Protein AF-A0A821DL94-F1 (afdb_monomer)

Radius of gyration: 52.65 Å; Cα contacts (8 Å, |Δi|>4): 95; chains: 1; bounding box: 117×44×154 Å

Foldseek 3Di:
DDDDPDPPPDPDCFDADPQPRDTHNDPVPDPPPRQQQQPVPRDRDHVCDCVDPVNVVVVVVVVVVVVVVVPPDDDDDDDDDDDDDDDDDDPPPDDDDDDDDDDDPPPPCPPVVVVVVVVVVVVVVVVVVVVVVVVVVVVVVVVVVVVVVVVVVVVVVVVVVVVVVVVVVVVVVVVVVVVVVVVVCCCQVPVLVVLLVVLVVQQVVQADPVRDGNDPVSPVVSVVSNVVSVCVNVVNDD

Solvent-accessible surface area (backbone atoms only — not comparable to full-atom values): 14741 Å² total; per-residue (Å²): 138,85,86,76,82,60,83,89,76,60,86,69,81,43,50,60,39,93,79,74,67,50,73,30,78,47,72,91,77,57,83,62,86,71,62,58,49,11,84,86,75,69,40,95,40,59,59,90,33,82,84,32,68,67,54,40,51,53,52,52,50,51,52,52,53,58,61,56,66,70,71,79,78,86,89,79,86,85,80,88,76,92,74,95,72,90,82,81,88,72,94,80,78,73,78,84,74,80,73,82,75,77,80,64,97,77,70,78,74,78,50,65,68,58,57,51,50,53,52,46,53,53,50,53,49,52,51,50,56,50,49,54,54,50,51,55,52,48,55,54,47,52,54,50,51,54,52,49,53,54,50,51,52,55,48,49,55,53,50,51,53,50,53,54,50,50,56,51,49,52,53,51,50,55,53,50,52,52,51,50,53,50,48,53,50,45,41,66,71,44,52,52,53,51,52,51,51,51,45,52,51,53,54,55,70,38,35,46,100,84,71,46,70,72,45,66,69,60,50,51,51,46,53,52,53,51,54,52,53,51,29,60,76,66,70,48,84,130

Secondary structure (DSSP, 8-state):
------TTS---SSEEPTTT--EES-TTT---TT----TTT--SS-TT-TT-HHHHHHHHHHHHHHHHHTTS------------------TT-PPPPPPPPPPPTT-----HHHHHHHHHHHHHHHHHHHHHHHHHHHHHHHHHHHHHHHHHHHHHHHHHHHHHHHHHHHHHHHHHHHHHHHHHHHIIIIIHHHHHHHHHHHHHHTB-TTS-BS-HHHHHHHHHHHHHHHHHHTT---

Sequence (238 aa):
MAIGHFKKQCTQTNETCKVCGVSCPDLRHHKCLLVNKCVHCNGDHVSNSLKCPIVKSFRAELTKKLLSSNRMSSSYGLTNTNINNTYSYDTTAFPVLPRPQQPSPYAFINNTMMNKIDELISSVRKVYDTLEQFSKKNDEFELFMNNKIKNDEILSTKIDHLIDNDEEFKKNITQHEIKITRHENIFIKLILPMLDEISKYLSVINTDKKGGTLDADFQAIINRMRVQLENVTQNKKF

pLDDT: mean 77.62, std 18.41, range [33.91, 97.0]

Mean predicted aligned error: 21.85 Å

Structure (mmCIF, N/CA/C/O backbone):
data_AF-A0A821DL94-F1
#
_entry.id   AF-A0A821DL94-F1
#
loop_
_atom_site.group_PDB
_atom_site.id
_atom_site.type_symbol
_atom_site.label_atom_id
_atom_site.label_alt_id
_atom_site.label_comp_id
_atom_site.label_asym_id
_atom_site.label_entity_id
_atom_site.label_seq_id
_atom_site.pdbx_PDB_ins_code
_atom_site.Cartn_x
_atom_site.Cartn_y
_atom_site.Cartn_z
_atom_site.occupancy
_atom_site.B_iso_or_equiv
_atom_site.auth_seq_id
_atom_site.auth_comp_id
_atom_site.auth_asym_id
_atom_site.auth_atom_id
_atom_site.pdbx_PDB_model_num
ATOM 1 N N . MET A 1 1 ? -31.508 25.039 9.397 1.00 33.91 1 MET A N 1
ATOM 2 C CA . MET A 1 1 ? -31.720 25.034 7.934 1.00 33.91 1 MET A CA 1
ATOM 3 C C . MET A 1 1 ? -32.115 23.625 7.526 1.00 33.91 1 MET A C 1
ATOM 5 O O . MET A 1 1 ? -31.287 22.732 7.614 1.00 33.91 1 MET A O 1
ATOM 9 N N . ALA A 1 2 ? -33.386 23.402 7.194 1.00 34.03 2 ALA A N 1
ATOM 10 C CA . ALA A 1 2 ? -33.892 22.102 6.762 1.00 34.03 2 ALA A CA 1
ATOM 11 C C . ALA A 1 2 ? -34.123 22.154 5.247 1.00 34.03 2 ALA A C 1
ATOM 13 O O . ALA A 1 2 ? -35.112 22.722 4.792 1.00 34.03 2 ALA A O 1
ATOM 14 N N . ILE A 1 3 ? -33.187 21.611 4.468 1.00 43.44 3 ILE A N 1
ATOM 15 C CA . ILE A 1 3 ? -33.330 21.481 3.013 1.00 43.44 3 ILE A CA 1
ATOM 16 C C . ILE A 1 3 ? -34.028 20.145 2.754 1.00 43.44 3 ILE A C 1
ATOM 18 O O . ILE A 1 3 ? -33.406 19.089 2.669 1.00 43.44 3 ILE A O 1
ATOM 22 N N . GLY A 1 4 ? -35.358 20.183 2.716 1.00 43.53 4 GLY A N 1
ATOM 23 C CA . GLY A 1 4 ? -36.168 19.074 2.227 1.00 43.53 4 GLY A CA 1
ATOM 24 C C . GLY A 1 4 ? -36.169 19.086 0.702 1.00 43.53 4 GLY A C 1
ATOM 25 O O . GLY A 1 4 ? -36.779 19.963 0.095 1.00 43.53 4 GLY A O 1
ATOM 26 N N . HIS A 1 5 ? -35.495 18.125 0.071 1.00 52.00 5 HIS A N 1
ATOM 27 C CA . HIS A 1 5 ? -35.556 17.954 -1.379 1.00 52.00 5 HIS A CA 1
ATOM 28 C C . HIS A 1 5 ? -36.953 17.461 -1.788 1.00 52.00 5 HIS A C 1
ATOM 30 O O . HIS A 1 5 ? -37.359 16.339 -1.478 1.00 52.00 5 HIS A O 1
ATOM 36 N N . PHE A 1 6 ? -37.708 18.313 -2.484 1.00 51.03 6 PHE A N 1
ATOM 37 C CA . PHE A 1 6 ? -39.000 17.962 -3.064 1.00 51.03 6 PHE A CA 1
ATOM 38 C C . PHE A 1 6 ? -38.791 16.983 -4.229 1.00 51.03 6 PHE A C 1
ATOM 40 O O . PHE A 1 6 ? -38.205 17.318 -5.257 1.00 51.03 6 PHE A O 1
ATOM 47 N N . LYS A 1 7 ? -39.316 15.761 -4.069 1.00 53.22 7 LYS A N 1
ATOM 48 C CA . LYS A 1 7 ? -39.123 14.590 -4.949 1.00 53.22 7 LYS A CA 1
ATOM 49 C C . LYS A 1 7 ? -39.464 14.811 -6.439 1.00 53.22 7 LYS A C 1
ATOM 51 O O . LYS A 1 7 ? -39.086 13.998 -7.267 1.00 53.22 7 LYS A O 1
ATOM 56 N N . LYS A 1 8 ? -40.155 15.901 -6.795 1.00 54.19 8 LYS A N 1
ATOM 57 C CA . LYS A 1 8 ? -40.556 16.217 -8.180 1.00 54.19 8 LYS A CA 1
ATOM 58 C C . LYS A 1 8 ? -39.485 16.934 -9.017 1.00 54.19 8 LYS A C 1
ATOM 60 O O . LYS A 1 8 ? -39.650 17.004 -10.226 1.00 54.19 8 LYS A O 1
ATOM 65 N N . GLN A 1 9 ? -38.423 17.465 -8.405 1.00 54.19 9 GLN A N 1
ATOM 66 C CA . GLN A 1 9 ? -37.368 18.225 -9.104 1.00 54.19 9 GLN A CA 1
ATOM 67 C C . GLN A 1 9 ? -35.954 17.673 -8.852 1.00 54.19 9 GLN A C 1
ATOM 69 O O . GLN A 1 9 ? -34.965 18.297 -9.225 1.00 54.19 9 GLN A O 1
ATOM 74 N N . CYS A 1 10 ? -35.838 16.510 -8.204 1.00 54.00 10 CYS A N 1
ATOM 75 C CA . CYS A 1 10 ? -34.546 15.898 -7.914 1.00 54.00 10 CYS A CA 1
ATOM 76 C C . CYS A 1 10 ? -34.081 15.052 -9.109 1.00 54.00 10 CYS A C 1
ATOM 78 O O . CYS A 1 10 ? -34.732 14.069 -9.451 1.00 54.00 10 CYS A O 1
ATOM 80 N N . THR A 1 11 ? -32.957 15.422 -9.725 1.00 57.69 11 THR A N 1
ATOM 81 C CA . THR A 1 11 ? -32.310 14.683 -10.829 1.00 57.69 11 THR A CA 1
ATOM 82 C C . THR A 1 11 ? -31.424 13.527 -10.350 1.00 57.69 11 THR A C 1
ATOM 84 O O . THR A 1 11 ? -30.781 12.869 -11.165 1.00 57.69 11 THR A O 1
ATOM 87 N N . GLN A 1 12 ? -31.365 13.259 -9.039 1.00 58.19 12 GLN A N 1
ATOM 88 C CA . GLN A 1 12 ? -30.592 12.139 -8.505 1.00 58.19 12 GLN A CA 1
ATOM 89 C C . GLN A 1 12 ? -31.309 10.817 -8.796 1.00 58.19 12 GLN A C 1
ATOM 91 O O . GLN A 1 12 ? -32.388 10.555 -8.268 1.00 58.19 12 GLN A O 1
ATOM 96 N N . THR A 1 13 ? -30.686 9.973 -9.619 1.00 59.81 13 THR A N 1
ATOM 97 C CA . THR A 1 13 ? -31.158 8.617 -9.948 1.00 59.81 13 THR A CA 1
ATOM 98 C C . THR A 1 13 ? -31.045 7.642 -8.776 1.00 59.81 13 THR A C 1
ATOM 100 O O . THR A 1 13 ? -31.703 6.609 -8.782 1.00 59.81 13 THR A O 1
ATOM 103 N N . ASN A 1 14 ? -30.225 7.971 -7.774 1.00 59.69 14 ASN A N 1
ATOM 104 C CA . ASN A 1 14 ? -29.959 7.138 -6.606 1.00 59.69 14 ASN A CA 1
ATOM 105 C C . ASN A 1 14 ? -30.512 7.820 -5.350 1.00 59.69 14 ASN A C 1
ATOM 107 O O . ASN A 1 14 ? -30.175 8.970 -5.065 1.00 59.69 14 ASN A O 1
ATOM 111 N N . GLU A 1 15 ? -31.338 7.112 -4.584 1.00 65.38 15 GLU A N 1
ATOM 112 C CA . GLU A 1 15 ? -31.860 7.587 -3.306 1.00 65.38 15 GLU A CA 1
ATOM 113 C C . GLU A 1 15 ? -30.826 7.318 -2.180 1.00 65.38 15 GLU A C 1
ATOM 115 O O . GLU A 1 15 ? -30.184 6.268 -2.121 1.00 65.38 15 GLU A O 1
ATOM 120 N N . THR A 1 16 ? -30.625 8.262 -1.260 1.00 69.88 16 THR A N 1
ATOM 121 C CA . THR A 1 16 ? -29.641 8.127 -0.169 1.00 69.88 16 THR A CA 1
ATOM 122 C C . THR A 1 16 ? -30.231 7.431 1.056 1.00 69.88 16 THR A C 1
ATOM 124 O O . THR A 1 16 ? -31.326 7.753 1.529 1.00 69.88 16 THR A O 1
ATOM 127 N N . CYS A 1 17 ? -29.504 6.461 1.617 1.00 64.81 17 CYS A N 1
ATOM 128 C CA . CYS A 1 17 ? -29.921 5.811 2.854 1.00 64.81 17 CYS A CA 1
ATOM 129 C C . CYS A 1 17 ? -29.844 6.796 4.030 1.00 64.81 17 CYS A C 1
ATOM 131 O O . CYS A 1 17 ? -28.777 7.305 4.362 1.00 64.81 17 CYS A O 1
ATOM 133 N N . LYS A 1 18 ? -30.963 7.003 4.732 1.00 63.91 18 LYS A N 1
ATOM 134 C CA . LYS A 1 18 ? -31.050 7.922 5.884 1.00 63.91 18 LYS A CA 1
ATOM 135 C C . LYS A 1 18 ? -30.203 7.515 7.097 1.00 63.91 18 LYS A C 1
ATOM 137 O O . LYS A 1 18 ? -30.052 8.319 8.008 1.00 63.91 18 LYS A O 1
ATOM 142 N N . VAL A 1 19 ? -29.720 6.272 7.138 1.00 62.31 19 VAL A N 1
ATOM 143 C CA . VAL A 1 19 ? -28.988 5.710 8.286 1.00 62.31 19 VAL A CA 1
ATOM 144 C C . VAL A 1 19 ? -27.479 5.691 8.038 1.00 62.31 19 VAL A C 1
ATOM 146 O O . VAL A 1 19 ? -26.728 6.068 8.927 1.00 62.31 19 VAL A O 1
ATOM 149 N N . CYS A 1 20 ? -27.026 5.291 6.845 1.00 65.81 20 CYS A N 1
ATOM 150 C CA . CYS A 1 20 ? -25.595 5.214 6.518 1.00 65.81 20 CYS A CA 1
ATOM 151 C C . CYS A 1 20 ? -25.097 6.313 5.571 1.00 65.81 20 CYS A C 1
ATOM 153 O O . CYS A 1 20 ? -23.903 6.380 5.307 1.00 65.81 20 CYS A O 1
ATOM 155 N N . GLY A 1 21 ? -25.986 7.143 5.015 1.00 65.31 21 GLY A N 1
ATOM 156 C CA . GLY A 1 21 ? -25.627 8.206 4.071 1.00 65.31 21 GLY A CA 1
ATOM 157 C C . GLY A 1 21 ? -25.214 7.724 2.675 1.00 65.31 21 GLY A C 1
ATOM 158 O O . GLY A 1 21 ? -24.966 8.553 1.806 1.00 65.31 21 GLY A O 1
ATOM 159 N N . VAL A 1 22 ? -25.166 6.410 2.425 1.00 73.75 22 VAL A N 1
ATOM 160 C CA . VAL A 1 22 ? -24.740 5.847 1.135 1.00 73.75 22 VAL A CA 1
ATOM 161 C C . VAL A 1 22 ? -25.842 6.014 0.083 1.00 73.75 22 VAL A C 1
ATOM 163 O O . VAL A 1 22 ? -26.994 5.631 0.309 1.00 73.75 22 VAL A O 1
ATOM 166 N N . SER A 1 23 ? -25.482 6.565 -1.079 1.00 70.12 23 SER A N 1
ATOM 167 C CA . SER A 1 23 ? -26.347 6.656 -2.263 1.00 70.12 23 SER A CA 1
ATOM 168 C C . SER A 1 23 ? -26.587 5.269 -2.851 1.00 70.12 23 SER A C 1
ATOM 170 O O . SER A 1 23 ? -25.639 4.591 -3.239 1.00 70.12 23 SER A O 1
ATOM 172 N N . CYS A 1 24 ? -27.844 4.838 -2.917 1.00 68.25 24 CYS A N 1
ATOM 173 C CA . CYS A 1 24 ? -28.229 3.523 -3.416 1.00 68.25 24 CYS A CA 1
ATOM 174 C C . CYS A 1 24 ? -29.298 3.647 -4.510 1.00 68.25 24 CYS A C 1
ATOM 176 O O . CYS A 1 24 ? -30.200 4.473 -4.394 1.00 68.25 24 CYS A O 1
ATOM 178 N N . PRO A 1 25 ? -29.237 2.818 -5.563 1.00 63.78 25 PRO A N 1
ATOM 179 C CA . PRO A 1 25 ? -30.244 2.838 -6.622 1.00 63.78 25 PRO A CA 1
ATOM 180 C C . PRO A 1 25 ? -31.626 2.391 -6.116 1.00 63.78 25 PRO A C 1
ATOM 182 O O . PRO A 1 25 ? -32.635 2.862 -6.620 1.00 63.78 25 PRO A O 1
ATOM 185 N N . ASP A 1 26 ? -31.677 1.546 -5.076 1.00 64.50 26 ASP A N 1
ATOM 186 C CA . ASP A 1 26 ? -32.921 1.061 -4.470 1.00 64.50 26 ASP A CA 1
ATOM 187 C C . ASP A 1 26 ? -32.820 0.984 -2.938 1.00 64.50 26 ASP A C 1
ATOM 189 O O . ASP A 1 26 ? -32.140 0.113 -2.385 1.00 64.50 26 ASP A O 1
ATOM 193 N N . LEU A 1 27 ? -33.557 1.840 -2.215 1.00 62.56 27 LEU A N 1
ATOM 194 C CA . LEU A 1 27 ? -33.592 1.787 -0.743 1.00 62.56 27 LEU A CA 1
ATOM 195 C C . LEU A 1 27 ? -34.223 0.501 -0.196 1.00 62.56 27 LEU A C 1
ATOM 197 O O . LEU A 1 27 ? -33.923 0.113 0.930 1.00 62.56 27 LEU A O 1
ATOM 201 N N . ARG A 1 28 ? -35.101 -0.158 -0.962 1.00 59.47 28 ARG A N 1
ATOM 202 C CA . ARG A 1 28 ? -35.813 -1.368 -0.509 1.00 59.47 28 ARG A CA 1
ATOM 203 C C . ARG A 1 28 ? -34.911 -2.598 -0.412 1.00 59.47 28 ARG A C 1
ATOM 205 O O . ARG A 1 28 ? -35.177 -3.468 0.408 1.00 59.47 28 ARG A O 1
ATOM 212 N N . HIS A 1 29 ? -33.850 -2.654 -1.215 1.00 59.50 29 HIS A N 1
ATOM 213 C CA . HIS A 1 29 ? -32.901 -3.772 -1.247 1.00 59.50 29 HIS A CA 1
ATOM 214 C C . HIS A 1 29 ? -31.553 -3.431 -0.600 1.00 59.50 29 HIS A C 1
ATOM 216 O O . HIS A 1 29 ? -30.641 -4.259 -0.571 1.00 59.50 29 HIS A O 1
ATOM 222 N N . HIS A 1 30 ? -31.417 -2.226 -0.045 1.00 68.06 30 HIS A N 1
ATOM 223 C CA . HIS A 1 30 ? -30.197 -1.801 0.617 1.00 68.06 30 HIS A CA 1
ATOM 224 C C . HIS A 1 30 ? -30.046 -2.478 1.990 1.00 68.06 30 HIS A C 1
ATOM 226 O O . HIS A 1 30 ? -30.702 -2.112 2.967 1.00 68.06 30 HIS A O 1
ATOM 232 N N . LYS A 1 31 ? -29.129 -3.450 2.087 1.00 62.12 31 LYS A N 1
ATOM 233 C CA . LYS A 1 31 ? -28.666 -4.002 3.370 1.00 62.12 31 LYS A CA 1
ATOM 234 C C . LYS A 1 31 ? -27.748 -2.993 4.061 1.00 62.12 31 LYS A C 1
ATOM 236 O O . LYS A 1 31 ? -26.529 -3.046 3.922 1.00 62.12 31 LYS A O 1
ATOM 241 N N . CYS A 1 32 ? -28.342 -2.073 4.810 1.00 66.19 32 CYS A N 1
ATOM 242 C CA . CYS A 1 32 ? -27.591 -1.114 5.607 1.00 66.19 32 CYS A CA 1
ATOM 243 C C . CYS A 1 32 ? -26.905 -1.822 6.785 1.00 66.19 32 CYS A C 1
ATOM 245 O O . CYS A 1 32 ? -27.562 -2.290 7.715 1.00 66.19 32 CYS A O 1
ATOM 247 N N . LEU A 1 33 ? -25.573 -1.880 6.747 1.00 63.16 33 LEU A N 1
ATOM 248 C CA . LEU A 1 33 ? -24.741 -2.464 7.807 1.00 63.16 33 LEU A CA 1
ATOM 249 C C . LEU A 1 33 ? -24.800 -1.667 9.124 1.00 63.16 33 LEU A C 1
ATOM 251 O O . LEU A 1 33 ? -24.467 -2.204 10.173 1.00 63.16 33 LEU A O 1
ATOM 255 N N . LEU A 1 34 ? -25.255 -0.409 9.073 1.00 62.91 34 LEU A N 1
ATOM 256 C CA . LEU A 1 34 ? -25.385 0.502 10.218 1.00 62.91 34 LEU A CA 1
ATOM 257 C C . LEU A 1 34 ? -26.787 0.493 10.856 1.00 62.91 34 LEU A C 1
ATOM 259 O O . LEU A 1 34 ? -27.061 1.284 11.758 1.00 62.91 34 LEU A O 1
ATOM 263 N N . VAL A 1 35 ? -27.705 -0.373 10.408 1.00 63.84 35 VAL A N 1
ATOM 264 C CA . VAL A 1 35 ? -29.002 -0.527 11.083 1.00 63.84 35 VAL A CA 1
ATOM 265 C C . VAL A 1 35 ? -28.773 -1.232 12.413 1.00 63.84 35 VAL A C 1
ATOM 267 O O . VAL A 1 35 ? -28.444 -2.417 12.454 1.00 63.84 35 VAL A O 1
ATOM 270 N N . ASN A 1 36 ? -28.971 -0.492 13.506 1.00 62.28 36 ASN A N 1
ATOM 271 C CA . ASN A 1 36 ? -29.009 -1.045 14.855 1.00 62.28 36 ASN A CA 1
ATOM 272 C C . ASN A 1 36 ? -30.136 -2.079 14.942 1.00 62.28 36 ASN A C 1
ATOM 274 O O . ASN A 1 36 ? -31.308 -1.725 15.090 1.00 62.28 36 ASN A O 1
ATOM 278 N N . LYS A 1 37 ? -29.769 -3.356 14.834 1.00 71.56 37 LYS A N 1
ATOM 279 C CA . LYS A 1 37 ? -30.685 -4.473 15.048 1.00 71.56 37 LYS A CA 1
ATOM 280 C C . LYS A 1 37 ? -30.955 -4.624 16.535 1.00 71.56 37 LYS A C 1
ATOM 282 O O . LYS A 1 37 ? -30.062 -4.476 17.369 1.00 71.56 37 LYS A O 1
ATOM 287 N N . CYS A 1 38 ? -32.198 -4.935 16.871 1.00 73.06 38 CYS A N 1
ATOM 288 C CA . CYS A 1 38 ? -32.578 -5.211 18.243 1.00 73.06 38 CYS A CA 1
ATOM 289 C C . CYS A 1 38 ? -31.851 -6.459 18.746 1.00 73.06 38 CYS A C 1
ATOM 291 O O . CYS A 1 38 ? -32.035 -7.536 18.191 1.00 73.06 38 CYS A O 1
ATOM 293 N N . VAL A 1 39 ? -31.123 -6.337 19.854 1.00 77.88 39 VAL A N 1
ATOM 294 C CA . VAL A 1 39 ? -30.413 -7.456 20.503 1.00 77.88 39 VAL A CA 1
ATOM 295 C C . VAL A 1 39 ? -31.364 -8.586 20.919 1.00 77.88 39 VAL A C 1
ATOM 297 O O . VAL A 1 39 ? -30.964 -9.741 20.992 1.00 77.88 39 VAL A O 1
ATOM 300 N N . HIS A 1 40 ? -32.635 -8.271 21.176 1.00 76.06 40 HIS A N 1
ATOM 301 C CA . HIS A 1 40 ? -33.605 -9.250 21.661 1.00 76.06 40 HIS A CA 1
ATOM 302 C C . HIS A 1 40 ? -34.313 -10.008 20.534 1.00 76.06 40 HIS A C 1
ATOM 304 O O . HIS A 1 40 ? -34.535 -11.206 20.665 1.00 76.06 40 HIS A O 1
ATOM 310 N N . CYS A 1 41 ? -34.698 -9.336 19.443 1.00 76.25 41 CYS A N 1
ATOM 311 C CA . CYS A 1 41 ? -35.514 -9.947 18.384 1.00 76.25 41 CYS A CA 1
ATOM 312 C C . CYS A 1 41 ? -34.913 -9.838 16.976 1.00 76.25 41 CYS A C 1
ATOM 314 O O . CYS A 1 41 ? -35.603 -10.147 16.008 1.00 76.25 41 CYS A O 1
ATOM 316 N N . ASN A 1 42 ? -33.672 -9.356 16.846 1.00 73.19 42 ASN A N 1
ATOM 317 C CA . ASN A 1 42 ? -32.954 -9.118 15.586 1.00 73.19 42 ASN A CA 1
ATOM 318 C C . ASN A 1 42 ? -33.714 -8.279 14.541 1.00 73.19 42 ASN A C 1
ATOM 320 O O . ASN A 1 42 ? -33.338 -8.265 13.371 1.00 73.19 42 ASN A O 1
ATOM 324 N N . GLY A 1 43 ? -34.766 -7.568 14.958 1.00 72.88 43 GLY A N 1
ATOM 325 C CA . GLY A 1 43 ? -35.559 -6.696 14.097 1.00 72.88 43 GLY A CA 1
ATOM 326 C C . GLY A 1 43 ? -34.906 -5.333 13.884 1.00 72.88 43 GLY A C 1
ATOM 327 O O . GLY A 1 43 ? -34.070 -4.904 14.682 1.00 72.88 43 GLY A O 1
ATOM 328 N N . ASP A 1 44 ? -35.339 -4.628 12.839 1.00 71.25 44 ASP A N 1
ATOM 329 C CA . ASP A 1 44 ? -34.821 -3.311 12.443 1.00 71.25 44 ASP A CA 1
ATOM 330 C C . ASP A 1 44 ? -35.386 -2.181 13.329 1.00 71.25 44 ASP A C 1
ATOM 332 O O . ASP A 1 44 ? -36.120 -1.289 12.893 1.00 71.25 44 ASP A O 1
ATOM 336 N N . HIS A 1 45 ? -35.088 -2.243 14.626 1.00 75.50 45 HIS A N 1
ATOM 337 C CA . HIS A 1 45 ? -35.392 -1.202 15.600 1.00 75.50 45 HIS A CA 1
ATOM 338 C C . HIS A 1 45 ? -34.416 -1.244 16.781 1.00 75.50 45 HIS A C 1
ATOM 340 O O . HIS A 1 45 ? -33.813 -2.267 17.095 1.00 75.50 45 HIS A O 1
ATOM 346 N N . VAL A 1 46 ? -34.342 -0.139 17.522 1.00 75.00 46 VAL A N 1
ATOM 347 C CA . VAL A 1 46 ? -33.522 -0.031 18.738 1.00 75.00 46 VAL A CA 1
ATOM 348 C C . VAL A 1 46 ? -33.965 -1.058 19.792 1.00 75.00 46 VAL A C 1
ATOM 350 O O . VAL A 1 46 ? -35.165 -1.299 19.963 1.00 75.00 46 VAL A O 1
ATOM 353 N N . SER A 1 47 ? -33.010 -1.645 20.521 1.00 72.81 47 SER A N 1
ATOM 354 C CA . SER A 1 47 ? -33.244 -2.761 21.450 1.00 72.81 47 SER A CA 1
ATOM 355 C C . SER A 1 47 ? -34.292 -2.490 22.533 1.00 72.81 47 SER A C 1
ATOM 357 O O . SER A 1 47 ? -35.044 -3.395 22.857 1.00 72.81 47 SER A O 1
ATOM 359 N N . ASN A 1 48 ? -34.421 -1.252 23.024 1.00 75.12 48 ASN A N 1
ATOM 360 C CA . ASN A 1 48 ? -35.412 -0.854 24.042 1.00 75.12 48 ASN A CA 1
ATOM 361 C C . ASN A 1 48 ? -36.681 -0.195 23.447 1.00 75.12 48 ASN A C 1
ATOM 363 O O . ASN A 1 48 ? -37.411 0.524 24.130 1.00 75.12 48 ASN A O 1
ATOM 367 N N . SER A 1 49 ? -36.934 -0.367 22.147 1.00 76.25 49 SER A N 1
ATOM 368 C CA . SER A 1 49 ? -38.110 0.211 21.490 1.00 76.25 49 SER A CA 1
ATOM 369 C C . SER A 1 49 ? -39.389 -0.558 21.832 1.00 76.25 49 SER A C 1
ATOM 371 O O . SER A 1 49 ? -39.390 -1.785 21.887 1.00 76.25 49 SER A O 1
ATOM 373 N N . LEU A 1 50 ? -40.519 0.153 21.931 1.00 75.31 50 LEU A N 1
ATOM 374 C CA . LEU A 1 50 ? -41.865 -0.442 22.025 1.00 75.31 50 LEU A CA 1
ATOM 375 C C . LEU A 1 50 ? -42.273 -1.237 20.771 1.00 75.31 50 LEU A C 1
ATOM 377 O O . LEU A 1 50 ? -43.276 -1.948 20.790 1.00 75.31 50 LEU A O 1
ATOM 381 N N . LYS A 1 51 ? -41.498 -1.120 19.685 1.00 77.38 51 LYS A N 1
ATOM 382 C CA . LYS A 1 51 ? -41.630 -1.950 18.483 1.00 77.38 51 LYS A CA 1
ATOM 383 C C . LYS A 1 51 ? -41.095 -3.373 18.691 1.00 77.38 51 LYS A C 1
ATOM 385 O O . LYS A 1 51 ? -41.465 -4.256 17.927 1.00 77.38 51 LYS A O 1
ATOM 390 N N . CYS A 1 52 ? -40.279 -3.605 19.726 1.00 82.81 52 CYS A N 1
ATOM 391 C CA . CYS A 1 52 ? -39.789 -4.934 20.071 1.00 82.81 52 CYS A CA 1
ATOM 392 C C . CYS A 1 52 ? -40.898 -5.762 20.739 1.00 82.81 52 CYS A C 1
ATOM 394 O O . CYS A 1 52 ? -41.351 -5.386 21.827 1.00 82.81 52 CYS A O 1
ATOM 396 N N . PRO A 1 53 ? -41.301 -6.914 20.178 1.00 83.00 53 PRO A N 1
ATOM 397 C CA . PRO A 1 53 ? -42.311 -7.769 20.796 1.00 83.00 53 PRO A CA 1
ATOM 398 C C . PRO A 1 53 ? -41.867 -8.309 22.165 1.00 83.00 53 PRO A C 1
ATOM 400 O O . PRO A 1 53 ? -42.697 -8.417 23.064 1.00 83.00 53 PRO A O 1
ATOM 403 N N . ILE A 1 54 ? -40.565 -8.559 22.354 1.00 82.38 54 ILE A N 1
ATOM 404 C CA . ILE A 1 54 ? -39.993 -9.084 23.606 1.00 82.38 54 ILE A CA 1
ATOM 405 C C . ILE A 1 54 ? -39.984 -8.017 24.708 1.00 82.38 54 ILE A C 1
ATOM 407 O O . ILE A 1 54 ? -40.413 -8.274 25.828 1.00 82.38 54 ILE A O 1
ATOM 411 N N . VAL A 1 55 ? -39.561 -6.785 24.402 1.00 84.62 55 VAL A N 1
ATOM 412 C CA . VAL A 1 55 ? -39.619 -5.688 25.390 1.00 84.62 55 VAL A CA 1
ATOM 413 C C . VAL A 1 55 ? -41.068 -5.338 25.725 1.00 84.62 55 VAL A C 1
ATOM 415 O O . VAL A 1 55 ? -41.383 -5.025 26.874 1.00 84.62 55 VAL A O 1
ATOM 418 N N . LYS A 1 56 ? -41.973 -5.415 24.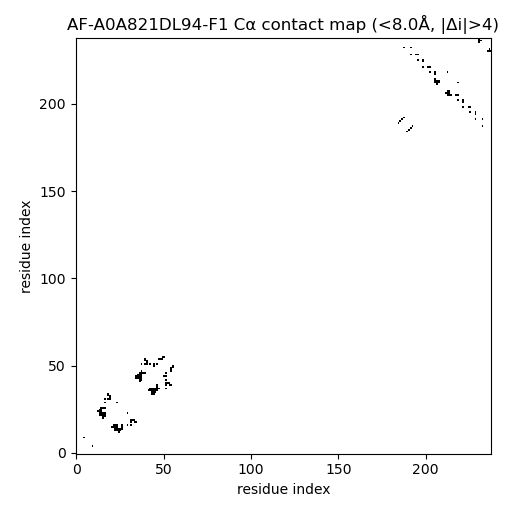744 1.00 86.94 56 LYS A N 1
ATOM 419 C CA . LYS A 1 56 ? -43.401 -5.160 24.947 1.00 86.94 56 LYS A CA 1
ATOM 420 C C . LYS A 1 56 ? -44.039 -6.184 25.891 1.00 86.94 56 LYS A C 1
ATOM 422 O O . LYS A 1 56 ? -44.758 -5.773 26.799 1.00 86.94 56 LYS A O 1
ATOM 427 N N . SER A 1 57 ? -43.772 -7.481 25.713 1.00 84.62 57 SER A N 1
ATOM 428 C CA . SER A 1 57 ? -44.291 -8.521 26.612 1.00 84.62 57 SER A CA 1
ATOM 429 C C . SER A 1 57 ? -43.693 -8.408 28.015 1.00 84.62 57 SER A C 1
ATOM 431 O O . SER A 1 57 ? -44.437 -8.438 28.993 1.00 84.62 57 SER A O 1
ATOM 433 N N . PHE A 1 58 ? -42.385 -8.162 28.119 1.00 86.62 58 PHE A N 1
ATOM 434 C CA . PHE A 1 58 ? -41.699 -7.998 29.400 1.00 86.62 58 PHE A CA 1
ATOM 435 C C . PHE A 1 58 ? -42.240 -6.812 30.212 1.00 86.62 58 PHE A C 1
ATOM 437 O O . PHE A 1 58 ? -42.536 -6.943 31.401 1.00 86.62 58 PHE A O 1
ATOM 444 N N . ARG A 1 59 ? -42.449 -5.653 29.570 1.00 86.25 59 ARG A N 1
ATOM 445 C CA . ARG A 1 59 ? -43.059 -4.486 30.227 1.00 86.25 59 ARG A CA 1
ATOM 446 C C . ARG A 1 59 ? -44.498 -4.760 30.660 1.00 86.25 59 ARG A C 1
ATOM 448 O O . ARG A 1 59 ? -44.861 -4.399 31.774 1.00 86.25 59 ARG A O 1
ATOM 455 N N . ALA A 1 60 ? -45.299 -5.417 29.819 1.00 86.12 60 ALA A N 1
ATOM 456 C CA . ALA A 1 60 ? -46.674 -5.772 30.167 1.00 86.12 60 ALA A CA 1
ATOM 457 C C . ALA A 1 60 ? -46.738 -6.715 31.383 1.00 86.12 60 ALA A C 1
ATOM 459 O O . ALA A 1 60 ? -47.592 -6.547 32.255 1.00 86.12 60 ALA A O 1
ATOM 460 N N . GLU A 1 61 ? -45.812 -7.671 31.480 1.00 86.62 61 GLU A N 1
ATOM 461 C CA . GLU A 1 61 ? -45.730 -8.594 32.613 1.00 86.62 61 GLU A CA 1
ATOM 462 C C . GLU A 1 61 ? -45.296 -7.891 33.908 1.00 86.62 61 GLU A C 1
ATOM 464 O O . GLU A 1 61 ? -45.897 -8.114 34.962 1.00 86.62 61 GLU A O 1
ATOM 469 N N . LEU A 1 62 ? -44.314 -6.986 33.833 1.00 85.38 62 LEU A N 1
ATOM 470 C CA . LEU A 1 62 ? -43.909 -6.144 34.962 1.00 85.38 62 LEU A CA 1
ATOM 471 C C . LEU A 1 62 ? -45.069 -5.285 35.474 1.00 85.38 62 LEU A C 1
ATOM 473 O O . LEU A 1 62 ? -45.332 -5.255 36.676 1.00 85.38 62 LEU A O 1
ATOM 477 N N . THR A 1 63 ? -45.806 -4.633 34.573 1.00 83.62 63 THR A N 1
ATOM 478 C CA . THR A 1 63 ? -46.984 -3.840 34.944 1.00 83.62 63 THR A CA 1
ATOM 479 C C . THR A 1 63 ? -48.060 -4.709 35.597 1.00 83.62 63 THR A C 1
ATOM 481 O O . THR A 1 63 ? -48.642 -4.302 36.601 1.00 83.62 63 THR A O 1
ATOM 484 N N . LYS A 1 64 ? -48.291 -5.931 35.099 1.00 84.25 64 LYS A N 1
ATOM 485 C CA . LYS A 1 64 ? -49.248 -6.869 35.702 1.00 84.25 64 LYS A CA 1
ATOM 486 C C . LYS A 1 64 ? -48.848 -7.253 37.131 1.00 84.25 64 LYS A C 1
ATOM 488 O O . LYS A 1 64 ? -49.706 -7.223 38.007 1.00 84.25 64 LYS A O 1
ATOM 493 N N . LYS A 1 65 ? -47.563 -7.545 37.374 1.00 83.69 65 LYS A N 1
ATOM 494 C CA . LYS A 1 65 ? -47.032 -7.886 38.709 1.00 83.69 65 LYS A CA 1
ATOM 495 C C . LYS A 1 65 ? -47.152 -6.723 39.699 1.00 83.69 65 LYS A C 1
ATOM 497 O O . LYS A 1 65 ? -47.579 -6.933 40.832 1.00 83.69 65 LYS A O 1
ATOM 502 N N . LEU A 1 66 ? -46.855 -5.497 39.267 1.00 79.00 66 LEU A N 1
ATOM 503 C CA . LEU A 1 66 ? -47.000 -4.299 40.104 1.00 79.00 66 LEU A CA 1
ATOM 504 C C . LEU A 1 66 ? -48.465 -4.023 40.477 1.00 79.00 66 LEU A C 1
ATOM 506 O O . LEU A 1 66 ? -48.761 -3.699 41.625 1.00 79.00 66 LEU A O 1
ATOM 510 N N . LEU A 1 67 ? -49.395 -4.200 39.534 1.00 77.38 67 LEU A N 1
ATOM 511 C CA . LEU A 1 67 ? -50.826 -3.997 39.782 1.00 77.38 67 LEU A CA 1
ATOM 512 C C . LEU A 1 67 ? -51.441 -5.084 40.677 1.00 77.38 67 LEU A C 1
ATOM 514 O O . LEU A 1 67 ? -52.363 -4.787 41.436 1.00 77.38 67 LEU A O 1
ATOM 518 N N . SER A 1 68 ? -50.946 -6.326 40.623 1.00 72.81 68 SER A N 1
ATOM 519 C CA . SER A 1 68 ? -51.405 -7.399 41.515 1.00 72.81 68 SER A CA 1
ATOM 520 C C . SER A 1 68 ? -50.911 -7.242 42.955 1.00 72.81 68 SER A C 1
ATOM 522 O O . SER A 1 68 ? -51.668 -7.533 43.878 1.00 72.81 68 SER A O 1
ATOM 524 N N . SER A 1 69 ? -49.695 -6.729 43.172 1.00 60.34 69 SER A N 1
ATOM 525 C CA . SER A 1 69 ? -49.138 -6.554 44.524 1.00 60.34 69 SER A CA 1
ATOM 526 C C . SER A 1 69 ? -49.825 -5.450 45.337 1.00 60.34 69 SER A C 1
ATOM 528 O O . SER A 1 69 ? -49.831 -5.512 46.562 1.00 60.34 69 SER A O 1
ATOM 530 N N . ASN A 1 70 ? -50.477 -4.481 44.685 1.00 55.38 70 ASN A N 1
ATOM 531 C CA . ASN A 1 70 ? -51.218 -3.408 45.364 1.00 55.38 70 ASN A CA 1
ATOM 532 C C . ASN A 1 70 ? -52.638 -3.799 45.818 1.00 55.38 70 ASN A C 1
ATOM 534 O O . ASN A 1 70 ? -53.315 -2.990 46.448 1.00 55.38 70 ASN A O 1
ATOM 538 N N . ARG A 1 71 ? -53.119 -5.015 45.518 1.00 51.88 71 ARG A N 1
ATOM 539 C CA . ARG A 1 71 ? -54.472 -5.464 45.905 1.00 51.88 71 ARG A CA 1
ATOM 540 C C . ARG A 1 71 ? -54.534 -6.303 47.191 1.00 51.88 71 ARG A C 1
ATOM 542 O O . ARG A 1 71 ? -55.626 -6.708 47.567 1.00 51.88 71 ARG A O 1
ATOM 549 N N . MET A 1 72 ? -53.415 -6.541 47.885 1.00 49.62 72 MET A N 1
ATOM 550 C CA . MET A 1 72 ? -53.374 -7.369 49.109 1.00 49.62 72 MET A CA 1
ATOM 551 C C . MET A 1 72 ? -53.333 -6.598 50.443 1.00 49.62 72 MET A C 1
ATOM 553 O O . MET A 1 72 ? -53.151 -7.218 51.487 1.00 49.62 72 MET A O 1
ATOM 557 N N . SER A 1 73 ? -53.580 -5.282 50.453 1.00 45.84 73 SER A N 1
ATOM 558 C CA . SER A 1 73 ? -53.545 -4.480 51.690 1.00 45.84 73 SER A CA 1
ATOM 559 C C . SER A 1 73 ? -54.765 -3.566 51.844 1.00 45.84 73 SER A C 1
ATOM 561 O O . SER A 1 73 ? -54.677 -2.352 51.689 1.00 45.84 73 SER A O 1
ATOM 563 N N . SER A 1 74 ? -55.925 -4.139 52.165 1.00 44.47 74 SER A N 1
ATOM 564 C CA . SER A 1 74 ? -57.011 -3.415 52.850 1.00 44.47 74 SER A CA 1
ATOM 565 C C . SER A 1 74 ? -57.953 -4.400 53.527 1.00 44.47 74 SER A C 1
ATOM 567 O O . SER A 1 74 ? -58.921 -4.870 52.942 1.00 44.47 74 SER A O 1
ATOM 569 N N . SER A 1 75 ? -57.630 -4.731 54.775 1.00 41.88 75 SER A N 1
ATOM 570 C CA . SER A 1 75 ? -58.465 -5.538 55.664 1.00 41.88 75 SER A CA 1
ATOM 571 C C . SER A 1 75 ? -58.276 -5.081 57.114 1.00 41.88 75 SER A C 1
ATOM 573 O O . SER A 1 75 ? -57.981 -5.893 57.979 1.00 41.88 75 SER A O 1
ATOM 575 N N . TYR A 1 76 ? -58.428 -3.785 57.393 1.00 40.16 76 TYR A N 1
ATOM 576 C CA . TYR A 1 76 ? -58.664 -3.297 58.758 1.00 40.16 76 TYR A CA 1
ATOM 577 C C . TYR A 1 76 ? -59.651 -2.131 58.681 1.00 40.16 76 TYR A C 1
ATOM 579 O O . TYR A 1 76 ? -59.274 -0.981 58.468 1.00 40.16 76 TYR A O 1
ATOM 587 N N . GLY A 1 77 ? -60.940 -2.462 58.763 1.00 37.59 77 GLY A N 1
ATOM 588 C CA . GLY A 1 77 ? -62.009 -1.486 58.928 1.00 37.59 77 GLY A CA 1
ATOM 589 C C . GLY A 1 77 ? -61.966 -0.911 60.342 1.00 37.59 77 GLY A C 1
ATOM 590 O O . GLY A 1 77 ? -62.032 -1.653 61.318 1.00 37.59 77 GLY A O 1
ATOM 591 N N . LEU A 1 78 ? -61.844 0.410 60.439 1.00 39.19 78 LEU A N 1
ATOM 592 C CA . LEU A 1 78 ? -62.019 1.170 61.671 1.00 39.19 78 LEU A CA 1
ATOM 593 C C . LEU A 1 78 ? -63.524 1.427 61.855 1.00 39.19 78 LEU A C 1
ATOM 595 O O . LEU A 1 78 ? -64.114 2.182 61.084 1.00 39.19 78 LEU A O 1
ATOM 599 N N . THR A 1 79 ? -64.154 0.826 62.865 1.00 36.06 79 THR A N 1
ATOM 600 C CA . THR A 1 79 ? -65.493 1.229 63.325 1.00 36.06 79 THR A CA 1
ATOM 601 C C . THR A 1 79 ? -65.363 1.950 64.657 1.00 36.06 79 THR A C 1
ATOM 603 O O . THR A 1 79 ? -64.955 1.368 65.658 1.00 36.06 79 THR A O 1
ATOM 606 N N . ASN A 1 80 ? -65.690 3.239 64.633 1.00 38.59 80 ASN A N 1
ATOM 607 C CA . ASN A 1 80 ? -65.669 4.153 65.762 1.00 38.59 80 ASN A CA 1
ATOM 608 C C . ASN A 1 80 ? -67.049 4.118 66.442 1.00 38.59 80 ASN A C 1
ATOM 610 O O . ASN A 1 80 ? -68.027 4.587 65.859 1.00 38.59 80 ASN A O 1
ATOM 614 N N . THR A 1 81 ? -67.148 3.553 67.645 1.00 37.47 81 THR A N 1
ATOM 615 C CA . THR A 1 81 ? -68.370 3.602 68.466 1.00 37.47 81 THR A CA 1
ATOM 616 C C . THR A 1 81 ? -68.089 4.319 69.779 1.00 37.47 81 THR A C 1
ATOM 618 O O . THR A 1 81 ? -67.386 3.805 70.645 1.00 37.47 81 THR A O 1
ATOM 621 N N . ASN A 1 82 ? -68.675 5.514 69.895 1.00 40.72 82 ASN A N 1
ATOM 622 C CA . ASN A 1 82 ? -68.856 6.281 71.125 1.00 40.72 82 ASN A CA 1
ATOM 623 C C . ASN A 1 82 ? -6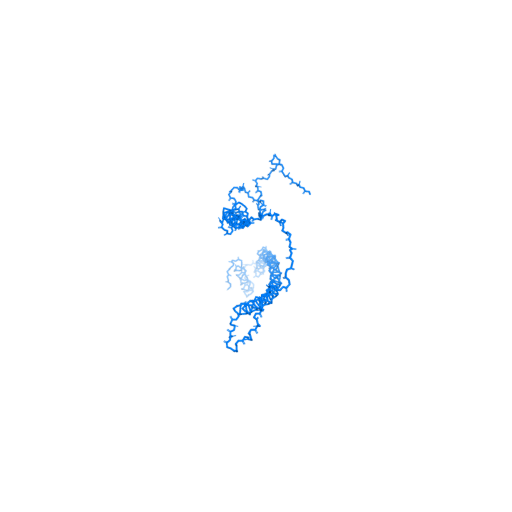9.538 5.424 72.200 1.00 40.72 82 ASN A C 1
ATOM 625 O O . ASN A 1 82 ? -70.661 4.967 71.990 1.00 40.72 82 ASN A O 1
ATOM 629 N N . ILE A 1 83 ? -68.906 5.282 73.365 1.00 42.53 83 ILE A N 1
ATOM 630 C CA . ILE A 1 83 ? -69.562 4.803 74.584 1.00 42.53 83 ILE A CA 1
ATOM 631 C C . ILE A 1 83 ? -69.239 5.802 75.697 1.00 42.53 83 ILE A C 1
ATOM 633 O O . ILE A 1 83 ? -68.112 5.877 76.183 1.00 42.53 83 ILE A O 1
ATOM 637 N N . ASN A 1 84 ? -70.251 6.585 76.072 1.00 46.56 84 ASN A N 1
ATOM 638 C CA . ASN A 1 84 ? -70.265 7.390 77.288 1.00 46.56 84 ASN A CA 1
ATOM 639 C C . ASN A 1 84 ? -70.312 6.444 78.492 1.00 46.56 84 ASN A C 1
ATOM 641 O O . ASN A 1 84 ? -71.370 5.888 78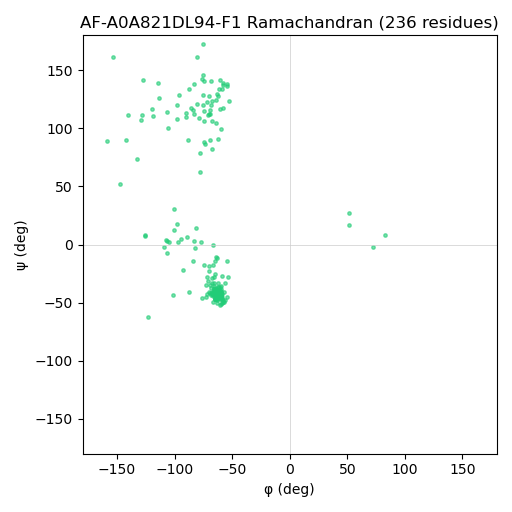.770 1.00 46.56 84 ASN A O 1
ATOM 645 N N . ASN A 1 85 ? -69.201 6.293 79.212 1.00 42.88 85 ASN A N 1
ATOM 646 C CA . ASN A 1 85 ? -69.190 5.643 80.520 1.00 42.88 85 ASN A CA 1
ATOM 647 C C . ASN A 1 85 ? -68.680 6.622 81.579 1.00 42.88 85 ASN A C 1
ATOM 649 O O . ASN A 1 85 ? -67.537 7.075 81.551 1.00 42.88 85 ASN A O 1
ATOM 653 N N . THR A 1 86 ? -69.565 6.937 82.517 1.00 47.06 86 THR A N 1
ATOM 654 C CA . THR A 1 86 ? -69.287 7.648 83.761 1.00 47.06 86 THR A CA 1
ATOM 655 C C . THR A 1 86 ? -68.356 6.785 84.616 1.00 47.06 86 THR A C 1
ATOM 657 O O . THR A 1 86 ? -68.786 5.786 85.188 1.00 47.06 86 THR A O 1
ATOM 660 N N . TYR A 1 87 ? -67.071 7.134 84.684 1.00 39.94 87 TYR A N 1
ATOM 661 C CA . TYR A 1 87 ? -66.103 6.446 85.540 1.00 39.94 87 TYR A CA 1
ATOM 662 C C . TYR A 1 87 ? -66.158 7.009 86.966 1.00 39.94 87 TYR A C 1
ATOM 664 O O . TYR A 1 87 ? -65.824 8.168 87.196 1.00 39.94 87 TYR A O 1
ATOM 672 N N . SER A 1 88 ? -66.560 6.170 87.923 1.00 47.53 88 SER A N 1
ATOM 673 C CA . SER A 1 88 ? -66.303 6.365 89.354 1.00 47.53 88 SER A CA 1
ATOM 674 C C . SER A 1 88 ? -65.056 5.560 89.724 1.00 47.53 88 SER A C 1
ATOM 676 O O . SER A 1 88 ? -64.954 4.390 89.353 1.00 47.53 88 SER A O 1
ATOM 678 N N . TYR A 1 89 ? -64.086 6.192 90.385 1.00 46.28 89 TYR A N 1
ATOM 679 C CA . TYR A 1 89 ? -62.772 5.612 90.672 1.00 46.28 89 TYR A CA 1
ATOM 680 C C . TYR A 1 89 ? -62.750 5.054 92.103 1.00 46.28 89 TYR A C 1
ATOM 682 O O . TYR A 1 89 ? -62.740 5.824 93.062 1.00 46.28 89 TYR A O 1
ATOM 690 N N . ASP A 1 90 ? -62.743 3.727 92.252 1.00 53.91 90 ASP A N 1
ATOM 691 C CA . ASP A 1 90 ? -62.522 3.051 93.537 1.00 53.91 90 ASP A CA 1
ATOM 692 C C . ASP A 1 90 ? -61.019 2.791 93.717 1.00 53.91 90 ASP A C 1
ATOM 694 O O . ASP A 1 90 ? -60.400 2.025 92.976 1.00 53.91 90 ASP A O 1
ATOM 698 N N . THR A 1 91 ? -60.409 3.466 94.689 1.00 54.31 91 THR A N 1
ATOM 699 C CA . THR A 1 91 ? -58.968 3.410 94.966 1.00 54.31 91 THR A CA 1
ATOM 700 C C . THR A 1 91 ? -58.518 2.141 95.696 1.00 54.31 91 THR A C 1
ATOM 702 O O . THR A 1 91 ? -57.326 2.008 95.972 1.00 54.31 91 THR A O 1
ATOM 705 N N . THR A 1 92 ? -59.411 1.188 95.985 1.00 60.91 92 THR A N 1
ATOM 706 C CA . THR A 1 92 ? -59.072 -0.017 96.767 1.00 60.91 92 THR A CA 1
ATOM 707 C C . THR A 1 92 ? -59.038 -1.330 95.975 1.00 60.91 92 THR A C 1
ATOM 709 O O . THR A 1 92 ? -58.642 -2.358 96.520 1.00 60.91 92 THR A O 1
ATOM 712 N N . ALA A 1 93 ? -59.349 -1.314 94.675 1.00 53.59 93 ALA A N 1
ATOM 713 C CA . ALA A 1 93 ? -59.496 -2.524 93.855 1.00 53.59 93 ALA A CA 1
ATOM 714 C C . ALA A 1 93 ? -58.285 -2.881 92.956 1.00 53.59 93 ALA A C 1
ATOM 716 O O . ALA A 1 93 ? -58.464 -3.466 91.887 1.00 53.59 93 ALA A O 1
ATOM 717 N N . PHE A 1 94 ? -57.046 -2.562 93.352 1.00 50.88 94 PHE A N 1
ATOM 718 C CA . PHE A 1 94 ? -55.854 -2.972 92.589 1.00 50.88 94 PHE A CA 1
ATOM 719 C C . PHE A 1 94 ? -55.209 -4.247 93.167 1.00 50.88 94 PHE A C 1
ATOM 721 O O . PHE A 1 94 ? -54.754 -4.224 94.313 1.00 50.88 94 PHE A O 1
ATOM 728 N N . PRO A 1 95 ? -55.093 -5.353 92.402 1.00 63.56 95 PRO A N 1
ATOM 729 C CA . PRO A 1 95 ? -54.263 -6.483 92.806 1.00 63.56 95 PRO A CA 1
ATOM 730 C C . PRO A 1 95 ? -52.779 -6.087 92.766 1.00 63.56 95 PRO A C 1
ATOM 732 O O . PRO A 1 95 ? -52.333 -5.378 91.863 1.00 63.56 95 PRO A O 1
ATOM 735 N N . VAL A 1 96 ? -52.005 -6.554 93.750 1.00 64.25 96 VAL A N 1
ATOM 736 C CA . VAL A 1 96 ? -50.556 -6.314 93.829 1.00 64.25 96 VAL A CA 1
ATOM 737 C C . VAL A 1 96 ? -49.890 -6.847 92.558 1.00 64.25 96 VAL A C 1
ATOM 739 O O . VAL A 1 96 ? -49.944 -8.045 92.278 1.00 64.25 96 VAL A O 1
ATOM 742 N N . LEU A 1 97 ? -49.265 -5.956 91.783 1.00 59.97 97 LEU A N 1
ATOM 743 C CA . LEU A 1 97 ? -48.546 -6.332 90.567 1.00 59.97 97 LEU A CA 1
ATOM 744 C C . LEU A 1 97 ? -47.383 -7.281 90.916 1.00 59.97 97 LEU A C 1
ATOM 746 O O . LEU A 1 97 ? -46.622 -6.992 91.848 1.00 59.97 97 LEU A O 1
ATOM 750 N N . PRO A 1 98 ? -47.202 -8.395 90.183 1.00 60.22 98 PRO A N 1
ATOM 751 C CA . PRO A 1 98 ? -46.073 -9.284 90.405 1.00 60.22 98 PRO A CA 1
ATOM 752 C C . PRO A 1 98 ? -44.768 -8.529 90.136 1.00 60.22 98 PRO A C 1
ATOM 754 O O . PRO A 1 98 ? -44.593 -7.906 89.088 1.00 60.22 98 PRO A O 1
ATOM 757 N N . ARG A 1 99 ? -43.843 -8.572 91.104 1.00 62.28 99 ARG A N 1
ATOM 758 C CA . ARG A 1 99 ? -42.490 -8.028 90.933 1.00 62.28 99 ARG A CA 1
ATOM 759 C C . ARG A 1 99 ? -41.812 -8.720 89.744 1.00 62.28 99 ARG A C 1
ATOM 761 O O . ARG A 1 99 ? -41.939 -9.941 89.626 1.00 62.28 99 ARG A O 1
ATOM 768 N N . PRO A 1 100 ? -41.067 -7.988 88.897 1.00 54.03 100 PRO A N 1
ATOM 769 C CA . PRO A 1 100 ? -40.342 -8.596 87.793 1.00 54.03 100 PRO A CA 1
ATOM 770 C C . PRO A 1 100 ? -39.335 -9.602 88.360 1.00 54.03 100 PRO A C 1
ATOM 772 O O . PRO A 1 100 ? -38.436 -9.236 89.119 1.00 54.03 100 PRO A O 1
ATOM 775 N N . GLN A 1 101 ? -39.515 -10.882 88.028 1.00 59.69 101 GLN A N 1
ATOM 776 C CA . GLN A 1 101 ? -38.497 -11.896 88.278 1.00 59.69 101 GLN A CA 1
ATOM 777 C C . GLN A 1 101 ? -37.264 -11.529 87.451 1.00 59.69 101 GLN A C 1
ATOM 779 O O . GLN A 1 101 ? -37.374 -11.249 86.255 1.00 59.69 101 GLN A O 1
ATOM 784 N N . GLN A 1 102 ? -36.096 -11.495 88.096 1.00 56.47 102 GLN A N 1
ATOM 785 C CA . GLN A 1 102 ? -34.828 -11.344 87.389 1.00 56.47 102 GLN A CA 1
ATOM 786 C C . GLN A 1 102 ? -34.713 -12.440 86.315 1.00 56.47 102 GLN A C 1
ATOM 788 O O . GLN A 1 102 ? -35.033 -13.597 86.605 1.00 56.47 102 GLN A O 1
ATOM 793 N N . PRO A 1 103 ? -34.265 -12.111 85.090 1.00 54.19 103 PRO A N 1
ATOM 794 C CA . PRO A 1 103 ? -34.063 -13.116 84.058 1.00 54.19 103 PRO A CA 1
ATOM 795 C C . PRO A 1 103 ? -33.055 -14.167 84.535 1.00 54.19 103 PRO A C 1
ATOM 797 O O . PRO A 1 103 ? -32.002 -13.831 85.075 1.00 54.19 103 PRO A O 1
ATOM 800 N N . SER A 1 104 ? -33.388 -15.441 84.326 1.00 54.19 104 SER A N 1
ATOM 801 C CA . SER A 1 104 ? -32.499 -16.578 84.575 1.00 54.19 104 SER A CA 1
ATOM 802 C C . SER A 1 104 ? -31.164 -16.411 83.823 1.00 54.19 104 SER A C 1
ATOM 804 O O . SER A 1 104 ? -31.188 -16.071 82.635 1.00 54.19 104 SER A O 1
ATOM 806 N N . PRO A 1 105 ? -30.008 -16.722 84.443 1.00 54.69 105 PRO A N 1
ATOM 807 C CA . PRO A 1 105 ? -28.688 -16.625 83.809 1.00 54.69 105 PRO A CA 1
ATOM 808 C C . PRO A 1 105 ? -28.472 -17.630 82.660 1.00 54.69 105 PRO A C 1
ATOM 810 O O . PRO A 1 105 ? -27.418 -17.622 82.031 1.00 54.69 105 PRO A O 1
ATOM 813 N N . TYR A 1 106 ? -29.465 -18.475 82.358 1.00 51.19 106 TYR A N 1
ATOM 814 C CA . TYR A 1 106 ? -29.420 -19.472 81.284 1.00 51.19 106 TYR A CA 1
ATOM 815 C C . TYR A 1 106 ? -30.299 -19.139 80.071 1.00 51.19 106 TYR A C 1
ATOM 817 O O . TYR A 1 106 ? -30.365 -19.930 79.131 1.00 51.19 106 TYR A O 1
ATOM 825 N N . ALA A 1 107 ? -30.952 -17.974 80.036 1.00 50.62 107 ALA A N 1
ATOM 826 C CA . ALA A 1 107 ? -31.605 -17.507 78.818 1.00 50.62 107 ALA A CA 1
ATOM 827 C C . ALA A 1 107 ? -30.548 -16.940 77.857 1.00 50.62 107 ALA A C 1
ATOM 829 O O . ALA A 1 107 ? -30.380 -15.729 77.731 1.00 50.62 107 ALA A O 1
ATOM 830 N N . PHE A 1 108 ? -29.827 -17.823 77.162 1.00 54.62 108 PHE A N 1
ATOM 831 C CA . PHE A 1 108 ? -29.149 -17.452 75.923 1.00 54.62 108 PHE A CA 1
ATOM 832 C C . PHE A 1 108 ? -30.232 -17.031 74.926 1.00 54.62 108 PHE A C 1
ATOM 834 O O . PHE A 1 108 ? -30.807 -17.850 74.208 1.00 54.62 108 PHE A O 1
ATOM 841 N N . ILE A 1 109 ? -30.559 -15.740 74.914 1.00 56.62 109 ILE A N 1
ATOM 842 C CA . ILE A 1 109 ? -31.379 -15.142 73.869 1.00 56.62 109 ILE A CA 1
ATOM 843 C C . ILE A 1 109 ? -30.498 -15.156 72.623 1.00 56.62 109 ILE A C 1
ATOM 845 O O . ILE A 1 109 ? -29.718 -14.238 72.383 1.00 56.62 109 ILE A O 1
ATOM 849 N N . ASN A 1 110 ? -30.583 -16.240 71.853 1.00 58.88 110 ASN A N 1
ATOM 850 C CA . ASN A 1 110 ? -30.019 -16.319 70.516 1.00 58.88 110 ASN A CA 1
ATOM 851 C C . ASN A 1 110 ? -30.838 -15.361 69.642 1.00 58.88 110 ASN A C 1
ATOM 853 O O . ASN A 1 110 ? -31.856 -15.727 69.053 1.00 58.88 110 ASN A O 1
ATOM 857 N N . ASN A 1 111 ? -30.476 -14.081 69.710 1.00 68.75 111 ASN A N 1
ATOM 858 C CA . ASN A 1 111 ? -31.278 -12.975 69.224 1.00 68.75 111 ASN A CA 1
ATOM 859 C C . ASN A 1 111 ? -31.197 -12.985 67.697 1.00 68.75 111 ASN A C 1
ATOM 861 O O . ASN A 1 111 ? -30.313 -12.389 67.092 1.00 68.75 111 ASN A O 1
ATOM 865 N N . THR A 1 112 ? -32.103 -13.733 67.066 1.00 81.38 112 THR A N 1
ATOM 866 C CA . THR A 1 112 ? -32.136 -13.984 65.615 1.00 81.38 112 THR A CA 1
ATOM 867 C C . THR A 1 112 ? -32.113 -12.682 64.810 1.00 81.38 112 THR A C 1
ATOM 869 O O . THR A 1 112 ? -31.608 -12.643 63.692 1.00 81.38 112 THR A O 1
ATOM 872 N N . MET A 1 113 ? -32.634 -11.602 65.394 1.00 78.19 113 MET A N 1
ATOM 873 C CA . MET A 1 113 ? -32.581 -10.255 64.838 1.00 78.19 113 MET A CA 1
ATOM 874 C C . MET A 1 113 ? -31.157 -9.681 64.802 1.00 78.19 113 MET A C 1
ATOM 876 O O . MET A 1 113 ? -30.782 -9.109 63.785 1.00 78.19 113 MET A O 1
ATOM 880 N N . MET A 1 114 ? -30.355 -9.876 65.853 1.00 82.00 114 MET A N 1
ATOM 881 C CA . MET A 1 114 ? -28.961 -9.412 65.895 1.00 82.00 114 MET A CA 1
ATOM 882 C C . MET A 1 114 ? -28.101 -10.160 64.874 1.00 82.00 114 MET A C 1
ATOM 884 O O . MET A 1 114 ? -27.403 -9.520 64.098 1.00 82.00 114 MET A O 1
ATOM 888 N N . ASN A 1 115 ? -28.269 -11.482 64.749 1.00 86.19 115 ASN A N 1
ATOM 889 C CA . ASN A 1 115 ? -27.561 -12.263 63.725 1.00 86.19 115 ASN A CA 1
ATOM 890 C C . ASN A 1 115 ? -27.907 -11.794 62.296 1.00 86.19 115 ASN A C 1
ATOM 892 O O . ASN A 1 115 ? -27.026 -11.684 61.448 1.00 86.19 115 ASN A O 1
ATOM 896 N N . LYS A 1 116 ? -29.178 -11.456 62.027 1.00 88.75 116 LYS A N 1
ATOM 897 C CA . LYS A 1 116 ? -29.600 -10.898 60.728 1.00 88.75 116 LYS A CA 1
ATOM 898 C C . LYS A 1 116 ? -29.035 -9.501 60.463 1.00 88.75 116 LYS A C 1
ATOM 900 O O . LYS A 1 116 ? -28.784 -9.158 59.310 1.00 88.75 116 LYS A O 1
ATOM 905 N N . ILE A 1 117 ? -28.857 -8.689 61.504 1.00 91.19 117 ILE A N 1
ATOM 906 C CA . ILE A 1 117 ? -28.217 -7.373 61.395 1.00 91.19 117 ILE A CA 1
ATOM 907 C C . ILE A 1 117 ? -26.729 -7.545 61.073 1.00 91.19 117 ILE A C 1
ATOM 909 O O . ILE A 1 117 ? -26.233 -6.884 60.164 1.00 91.19 117 ILE A O 1
ATOM 913 N N . ASP A 1 118 ? -26.040 -8.479 61.726 1.00 90.25 118 ASP A N 1
ATOM 914 C CA . ASP A 1 118 ? -24.632 -8.774 61.445 1.00 90.25 118 ASP A CA 1
ATOM 915 C C . ASP A 1 118 ? -24.429 -9.326 60.022 1.00 90.25 118 ASP A C 1
ATOM 917 O O . ASP A 1 118 ? -23.513 -8.904 59.307 1.00 90.25 118 ASP A O 1
ATOM 921 N N . GLU A 1 119 ? -25.322 -10.203 59.551 1.00 93.19 119 GLU A N 1
ATOM 922 C CA . GLU A 1 119 ? -25.339 -10.679 58.160 1.00 93.19 119 GLU A CA 1
ATOM 923 C C . GLU A 1 119 ? -25.568 -9.542 57.157 1.00 93.19 119 GLU A C 1
ATOM 925 O O . GLU A 1 119 ? -24.918 -9.493 56.104 1.00 93.19 119 GLU A O 1
ATOM 930 N N . LEU A 1 120 ? -26.464 -8.605 57.478 1.00 94.31 120 LEU A N 1
ATOM 931 C CA . LEU A 1 120 ? -26.724 -7.433 56.650 1.00 94.31 120 LEU A CA 1
ATOM 932 C C . LEU A 1 120 ? -25.496 -6.521 56.588 1.00 94.31 120 LEU A C 1
ATOM 934 O O . LEU A 1 120 ? -25.092 -6.130 55.496 1.00 94.31 120 LEU A O 1
ATOM 938 N N . ILE A 1 121 ? -24.865 -6.229 57.728 1.00 94.50 121 ILE A N 1
ATOM 939 C CA . ILE A 1 121 ? -23.641 -5.419 57.802 1.00 94.50 121 ILE A CA 1
ATOM 940 C C . ILE A 1 121 ? -22.522 -6.075 56.984 1.00 94.50 121 ILE A C 1
ATOM 942 O O . ILE A 1 121 ? -21.859 -5.403 56.192 1.00 94.50 121 ILE A O 1
ATOM 946 N N . SER A 1 122 ? -22.347 -7.393 57.110 1.00 95.00 122 SER A N 1
ATOM 947 C CA . SER A 1 122 ? -21.373 -8.152 56.318 1.00 95.00 122 SER A CA 1
ATOM 948 C C . SER A 1 122 ? -21.662 -8.062 54.816 1.00 95.00 122 SER A C 1
ATOM 950 O O . SER A 1 122 ? -20.756 -7.833 54.013 1.00 95.00 122 SER A O 1
ATOM 952 N N . SER A 1 123 ? -22.929 -8.187 54.422 1.00 95.81 123 SER A N 1
ATOM 953 C CA . SER A 1 123 ? -23.350 -8.121 53.019 1.00 95.81 123 SER A CA 1
ATOM 954 C C . SER A 1 123 ? -23.165 -6.726 52.425 1.00 95.81 123 SER A C 1
ATOM 956 O O . SER A 1 123 ? -22.643 -6.596 51.320 1.00 95.81 123 SER A O 1
ATOM 958 N N . VAL A 1 124 ? -23.519 -5.675 53.169 1.00 95.31 124 VAL A N 1
ATOM 959 C CA . VAL A 1 124 ? -23.305 -4.279 52.761 1.00 95.31 124 VAL A CA 1
ATOM 960 C C . VAL A 1 124 ? -21.815 -3.988 52.599 1.00 95.31 124 VAL A C 1
ATOM 962 O O . VAL A 1 124 ? -21.421 -3.361 51.618 1.00 95.31 124 VAL A O 1
ATOM 965 N N . ARG A 1 125 ? -20.970 -4.508 53.497 1.00 94.94 125 ARG A N 1
ATOM 966 C CA . ARG A 1 125 ? -19.515 -4.360 53.390 1.00 94.94 125 ARG A CA 1
ATOM 967 C C . ARG A 1 125 ? -18.958 -5.035 52.136 1.00 94.94 125 ARG A C 1
ATOM 969 O O . ARG A 1 125 ? -18.207 -4.410 51.402 1.00 94.94 125 ARG A O 1
ATOM 976 N N . LYS A 1 126 ? -19.412 -6.252 51.818 1.00 95.81 126 LYS A N 1
ATOM 977 C CA . LYS A 1 126 ? -19.039 -6.938 50.566 1.00 95.81 126 LYS A CA 1
ATOM 978 C C . LYS A 1 126 ? -19.447 -6.147 49.324 1.00 95.81 126 LYS A C 1
ATOM 980 O O . LYS A 1 126 ? -18.685 -6.093 48.361 1.00 95.81 126 LYS A O 1
ATOM 985 N N . VAL A 1 127 ? -20.638 -5.545 49.326 1.00 96.12 127 VAL A N 1
ATOM 986 C CA . VAL A 1 127 ? -21.097 -4.697 48.214 1.00 96.12 127 VAL A CA 1
ATOM 987 C C . VAL A 1 127 ? -20.193 -3.479 48.066 1.00 96.12 127 VAL A C 1
ATOM 989 O O . VAL A 1 127 ? -19.782 -3.180 46.949 1.00 96.12 127 VAL A O 1
ATOM 992 N N . TYR A 1 128 ? -19.845 -2.822 49.173 1.00 95.88 128 TYR A N 1
ATOM 993 C CA . TYR A 1 128 ? -18.920 -1.693 49.171 1.00 95.88 128 TYR A CA 1
ATOM 994 C C . TYR A 1 128 ? -17.551 -2.079 48.594 1.00 95.88 128 TYR A C 1
ATOM 996 O O . TYR A 1 128 ? -17.097 -1.448 47.642 1.00 95.88 128 TYR A O 1
ATOM 1004 N N . ASP A 1 129 ? -16.949 -3.166 49.082 1.00 96.31 129 ASP A N 1
ATOM 1005 C CA . ASP A 1 129 ? -15.646 -3.647 48.604 1.00 96.31 129 ASP A CA 1
ATOM 1006 C C . ASP A 1 129 ? -15.689 -3.987 47.103 1.00 96.31 129 ASP A C 1
ATOM 1008 O O . ASP A 1 129 ? -14.757 -3.698 46.351 1.00 96.31 129 ASP A O 1
ATOM 1012 N N . THR A 1 130 ? -16.800 -4.572 46.642 1.00 95.75 130 THR A N 1
ATOM 1013 C CA . THR A 1 130 ? -17.008 -4.890 45.221 1.00 95.75 130 THR A CA 1
ATOM 1014 C C . THR A 1 130 ? -17.137 -3.621 44.379 1.00 95.75 130 THR A C 1
ATOM 1016 O O . THR A 1 130 ? -16.576 -3.555 43.285 1.00 95.75 130 THR A O 1
ATOM 1019 N N . LEU A 1 131 ? -17.844 -2.602 44.878 1.00 96.06 131 LEU A N 1
ATOM 1020 C CA . LEU A 1 131 ? -17.965 -1.308 44.207 1.00 96.06 131 LEU A CA 1
ATOM 1021 C C . LEU A 1 131 ? -16.609 -0.608 44.104 1.00 96.06 131 LEU A C 1
ATOM 1023 O O . LEU A 1 131 ? -16.277 -0.068 43.052 1.00 96.06 131 LEU A O 1
ATOM 1027 N N . GLU A 1 132 ? -15.812 -0.651 45.170 1.00 95.56 132 GLU A N 1
ATOM 1028 C CA . GLU A 1 132 ? -14.478 -0.057 45.190 1.00 95.56 132 GLU A CA 1
ATOM 1029 C C . GLU A 1 132 ? -13.548 -0.748 44.180 1.00 95.56 132 GLU A C 1
ATOM 1031 O O . GLU A 1 132 ? -12.848 -0.084 43.413 1.00 95.56 132 GLU A O 1
ATOM 1036 N N . GLN A 1 133 ? -13.577 -2.083 44.113 1.00 95.56 133 GLN A N 1
ATOM 1037 C CA . GLN A 1 133 ? -12.834 -2.838 43.099 1.00 95.56 133 GLN A CA 1
ATOM 1038 C C . GLN A 1 133 ? -13.309 -2.527 41.678 1.00 95.56 133 GLN A C 1
ATOM 1040 O O . GLN A 1 133 ? -12.490 -2.436 40.763 1.00 95.56 133 GLN A O 1
ATOM 1045 N N . PHE A 1 134 ? -14.619 -2.369 41.479 1.00 95.50 134 PHE A N 1
ATOM 1046 C CA . PHE A 1 134 ? -15.177 -2.013 40.178 1.00 95.50 134 PHE A CA 1
ATOM 1047 C C . PHE A 1 134 ? -14.739 -0.611 39.746 1.00 95.50 134 PHE A C 1
ATOM 1049 O O . PHE A 1 134 ? -14.340 -0.437 38.599 1.00 95.50 134 PHE A O 1
ATOM 1056 N N . SER A 1 135 ? -14.735 0.354 40.669 1.00 95.56 135 SER A N 1
ATOM 1057 C CA . SER A 1 135 ? -14.237 1.709 40.413 1.00 95.56 135 SER A CA 1
ATOM 1058 C C . SER A 1 135 ? -12.783 1.685 39.943 1.00 95.56 135 SER A C 1
ATOM 1060 O O . SER A 1 135 ? -12.480 2.233 3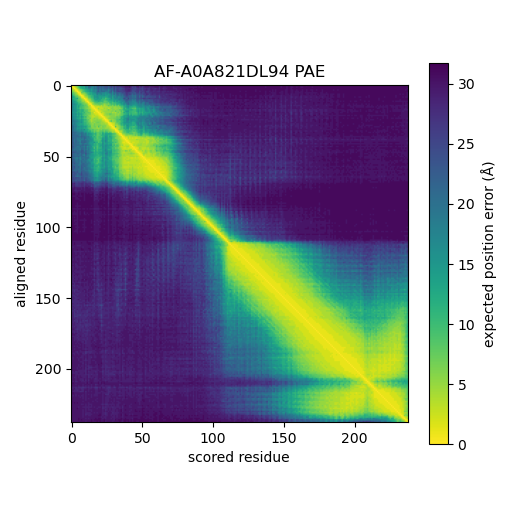8.891 1.00 95.56 135 SER A O 1
ATOM 1062 N N . LYS A 1 136 ? -11.902 0.965 40.652 1.00 95.62 136 LYS A N 1
ATOM 1063 C CA . LYS A 1 136 ? -10.481 0.851 40.271 1.00 95.62 136 LYS A CA 1
ATOM 1064 C C . LYS A 1 136 ? -10.300 0.242 38.878 1.00 95.62 136 LYS A C 1
ATOM 1066 O O . LYS A 1 136 ? -9.518 0.743 38.078 1.00 95.62 136 LYS A O 1
ATOM 1071 N N . LYS A 1 137 ? -11.060 -0.811 38.559 1.00 95.88 137 LYS A N 1
ATOM 1072 C CA . LYS A 1 137 ? -11.029 -1.428 37.223 1.00 95.88 137 LYS A CA 1
ATOM 1073 C C . LYS A 1 137 ? -11.554 -0.503 36.128 1.00 95.88 137 LYS A C 1
ATOM 1075 O O . LYS A 1 137 ? -11.082 -0.590 34.997 1.00 95.88 137 LYS A O 1
ATOM 1080 N N . ASN A 1 138 ? -12.529 0.350 36.436 1.00 95.00 138 ASN A N 1
ATOM 1081 C CA . ASN A 1 138 ? -13.021 1.338 35.484 1.00 95.00 138 ASN A CA 1
ATOM 1082 C C . ASN A 1 138 ? -11.929 2.358 35.137 1.00 95.00 138 ASN A C 1
ATOM 1084 O O . ASN A 1 138 ? -11.712 2.625 33.958 1.00 95.00 138 ASN A O 1
ATOM 1088 N N . ASP A 1 139 ? -11.187 2.845 36.133 1.00 95.56 139 ASP A N 1
ATOM 1089 C CA . ASP A 1 139 ? -10.083 3.790 35.917 1.00 95.56 139 ASP A CA 1
ATOM 1090 C C . ASP A 1 139 ? -8.969 3.172 35.049 1.00 95.56 139 ASP A C 1
ATOM 1092 O O . ASP A 1 139 ? -8.470 3.793 34.107 1.00 95.56 139 ASP A O 1
ATOM 1096 N N . GLU A 1 140 ? -8.612 1.909 35.309 1.00 95.75 140 GLU A N 1
ATOM 1097 C CA . GLU A 1 140 ? -7.655 1.156 34.485 1.00 95.75 140 GLU A CA 1
ATOM 1098 C C . GLU A 1 140 ? -8.146 0.985 33.040 1.00 95.75 140 GLU A C 1
ATOM 1100 O O . GLU A 1 140 ? -7.368 1.112 32.088 1.00 95.75 140 GLU A O 1
ATOM 1105 N N . PHE A 1 141 ? -9.441 0.719 32.860 1.00 96.25 141 PHE A N 1
ATOM 1106 C CA . PHE A 1 141 ? -10.048 0.581 31.542 1.00 96.25 141 PHE A CA 1
ATOM 1107 C C . PHE A 1 141 ? -10.048 1.902 30.765 1.00 96.25 141 PHE A C 1
ATOM 1109 O O . PHE A 1 141 ? -9.723 1.910 29.577 1.00 96.25 141 PHE A O 1
ATOM 1116 N N . GLU A 1 142 ? -10.353 3.026 31.413 1.00 95.69 142 GLU A N 1
ATOM 1117 C CA . GLU A 1 142 ? -10.273 4.347 30.784 1.00 95.69 142 GLU A CA 1
ATOM 1118 C C . GLU A 1 142 ? -8.844 4.668 30.335 1.00 95.69 142 GLU A C 1
ATOM 1120 O O . GLU A 1 142 ? -8.628 5.127 29.209 1.00 95.69 142 GLU A O 1
ATOM 1125 N N . LEU A 1 143 ? -7.847 4.353 31.166 1.00 95.19 143 LEU A N 1
ATOM 1126 C CA . LEU A 1 143 ? -6.442 4.532 30.812 1.00 95.19 143 LEU A CA 1
ATOM 1127 C C . LEU A 1 143 ? -6.036 3.651 29.621 1.00 95.19 143 LEU A C 1
ATOM 1129 O O . LEU A 1 143 ? -5.345 4.115 28.709 1.00 95.19 143 LEU A O 1
ATOM 1133 N N . PHE A 1 144 ? -6.506 2.403 29.587 1.00 96.88 144 PHE A N 1
ATOM 1134 C CA . PHE A 1 144 ? -6.314 1.506 28.450 1.00 96.88 144 PHE A CA 1
ATOM 1135 C C . PHE A 1 144 ? -6.945 2.062 27.166 1.00 96.88 144 PHE A C 1
ATOM 1137 O O . PHE A 1 144 ? -6.283 2.093 26.128 1.00 96.88 144 PHE A O 1
ATOM 1144 N N . MET A 1 145 ? -8.191 2.537 27.227 1.00 96.00 145 MET A N 1
ATOM 1145 C CA . MET A 1 145 ? -8.887 3.107 26.070 1.00 96.00 145 MET A CA 1
ATOM 1146 C C . MET A 1 145 ? -8.168 4.346 25.534 1.00 96.00 145 MET A C 1
ATOM 1148 O O . MET A 1 145 ? -7.947 4.444 24.329 1.00 96.00 145 MET A O 1
ATOM 1152 N N . ASN A 1 146 ? -7.720 5.241 26.415 1.00 95.62 146 ASN A N 1
ATOM 1153 C CA . ASN A 1 146 ? -6.955 6.426 26.028 1.00 95.62 146 ASN A CA 1
ATOM 1154 C C . ASN A 1 146 ? -5.621 6.065 25.359 1.00 95.62 146 ASN A C 1
ATOM 1156 O O . ASN A 1 146 ? -5.253 6.662 24.347 1.00 95.62 146 ASN A O 1
ATOM 1160 N N . ASN A 1 147 ? -4.904 5.069 25.885 1.00 95.56 147 ASN A N 1
ATOM 1161 C CA . ASN A 1 147 ? -3.666 4.588 25.268 1.00 95.56 147 ASN A CA 1
ATOM 1162 C C . ASN A 1 147 ? -3.918 3.932 23.908 1.00 95.56 147 ASN A C 1
ATOM 1164 O O . ASN A 1 147 ? -3.139 4.131 22.978 1.00 95.56 147 ASN A O 1
ATOM 1168 N N . LYS A 1 148 ? -5.011 3.177 23.774 1.00 95.44 148 LYS A N 1
ATOM 1169 C CA . LYS A 1 148 ? -5.391 2.561 22.505 1.00 95.44 148 LYS A CA 1
ATOM 1170 C C . LYS A 1 148 ? -5.701 3.614 21.441 1.00 95.44 148 LYS A C 1
ATOM 1172 O O . LYS A 1 148 ? -5.151 3.524 20.353 1.00 95.44 148 LYS A O 1
ATOM 1177 N N . ILE A 1 149 ? -6.485 4.638 21.781 1.00 95.38 149 ILE A N 1
ATOM 1178 C CA . ILE A 1 149 ? -6.809 5.747 20.868 1.00 95.38 149 ILE A CA 1
ATOM 1179 C C . ILE A 1 149 ? -5.531 6.448 20.388 1.00 95.38 149 ILE A C 1
ATOM 1181 O O . ILE A 1 149 ? -5.344 6.618 19.189 1.00 95.38 149 ILE A O 1
ATOM 1185 N N . LYS A 1 150 ? -4.607 6.775 21.302 1.00 95.38 150 LYS A N 1
ATOM 1186 C CA . LYS A 1 150 ? -3.318 7.388 20.936 1.00 95.38 150 LYS A CA 1
ATOM 1187 C C . LYS A 1 150 ? -2.489 6.505 20.006 1.00 95.38 150 LYS A C 1
ATOM 1189 O O . LYS A 1 150 ? -1.879 6.998 19.062 1.00 95.38 150 LYS A O 1
ATOM 1194 N N . ASN A 1 151 ? -2.444 5.201 20.270 1.00 95.75 151 ASN A N 1
ATOM 1195 C CA . ASN A 1 151 ? -1.727 4.269 19.404 1.00 95.75 151 ASN A CA 1
ATOM 1196 C C . ASN A 1 151 ? -2.368 4.180 18.016 1.00 95.75 151 ASN A C 1
ATOM 1198 O O . ASN A 1 151 ? -1.639 4.159 17.025 1.00 95.75 151 ASN A O 1
ATOM 1202 N N . ASP A 1 152 ? -3.698 4.169 17.939 1.00 95.56 152 ASP A N 1
ATOM 1203 C CA . ASP A 1 152 ? -4.430 4.153 16.673 1.00 95.56 152 ASP A CA 1
ATOM 1204 C C . ASP A 1 152 ? -4.173 5.443 15.864 1.00 95.56 152 ASP A C 1
ATOM 1206 O O . ASP A 1 152 ? -3.959 5.371 14.656 1.00 95.56 152 ASP A O 1
ATOM 1210 N N . GLU A 1 153 ? -4.071 6.610 16.512 1.00 95.81 153 GLU A N 1
ATOM 1211 C CA . GLU A 1 153 ? -3.668 7.872 15.862 1.00 95.81 153 GLU A CA 1
ATOM 1212 C C . GLU A 1 153 ? -2.229 7.816 15.312 1.00 95.81 153 G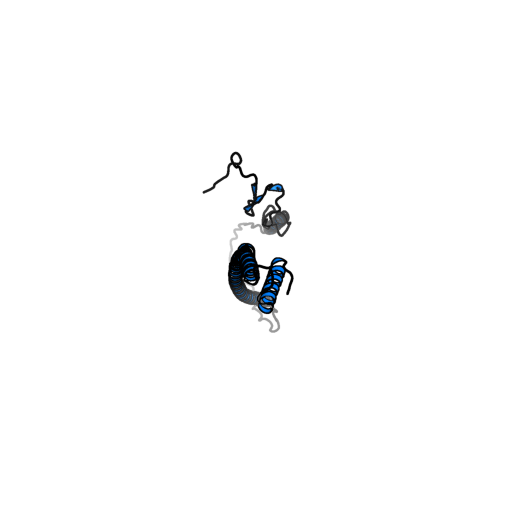LU A C 1
ATOM 1214 O O . GLU A 1 153 ? -1.964 8.223 14.177 1.00 95.81 153 GLU A O 1
ATOM 1219 N N . ILE A 1 154 ? -1.286 7.259 16.080 1.00 95.81 154 ILE A N 1
ATOM 1220 C CA . ILE A 1 154 ? 0.101 7.056 15.625 1.00 95.81 154 ILE A CA 1
ATOM 1221 C C . ILE A 1 154 ? 0.149 6.083 14.438 1.00 95.81 154 ILE A C 1
ATOM 1223 O O . ILE A 1 154 ? 0.946 6.253 13.516 1.00 95.81 154 ILE A O 1
ATOM 1227 N N . LEU A 1 155 ? -0.683 5.043 14.447 1.00 95.50 155 LEU A N 1
ATOM 1228 C CA . LEU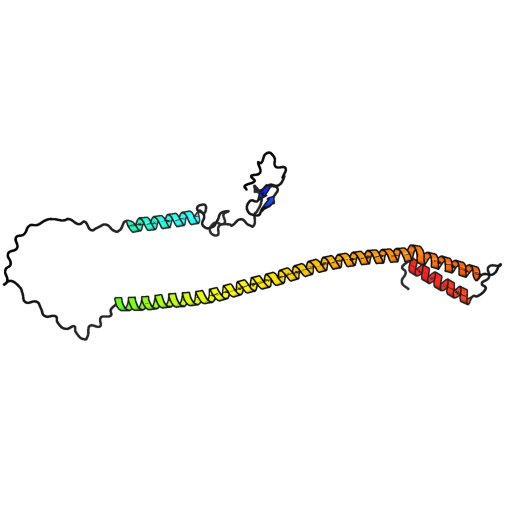 A 1 155 ? -0.789 4.098 13.337 1.00 95.50 155 LEU A CA 1
ATOM 1229 C C . LEU A 1 155 ? -1.371 4.766 12.091 1.00 95.50 155 LEU A C 1
ATOM 1231 O O . LEU A 1 155 ? -0.807 4.595 11.013 1.00 95.50 155 LEU A O 1
ATOM 1235 N N . SER A 1 156 ? -2.432 5.562 12.239 1.00 95.81 156 SER A N 1
ATOM 1236 C CA . SER A 1 156 ? -3.037 6.307 11.130 1.00 95.81 156 SER A CA 1
ATOM 1237 C C . SER A 1 156 ? -2.022 7.231 10.463 1.00 95.81 156 SER A C 1
ATOM 1239 O O . SER A 1 156 ? -1.818 7.144 9.259 1.00 95.81 156 SER A O 1
ATOM 1241 N N . THR A 1 157 ? -1.297 8.032 11.249 1.00 95.75 157 THR A N 1
ATOM 1242 C CA . THR A 1 157 ? -0.288 8.962 10.712 1.00 95.75 157 THR A CA 1
ATOM 1243 C C . THR A 1 157 ? 0.857 8.246 9.991 1.00 95.75 157 THR A C 1
ATOM 1245 O O . THR A 1 157 ? 1.342 8.719 8.965 1.00 95.75 157 THR A O 1
ATOM 1248 N N . LYS A 1 158 ? 1.283 7.073 10.478 1.00 96.00 158 LYS A N 1
ATOM 1249 C CA . LYS A 1 158 ? 2.272 6.238 9.776 1.00 96.00 158 LYS A CA 1
ATOM 1250 C C . LYS A 1 158 ? 1.740 5.687 8.457 1.00 96.00 158 LYS A C 1
ATOM 1252 O O . LYS A 1 158 ? 2.506 5.599 7.502 1.00 96.00 158 LYS A O 1
ATOM 1257 N N . ILE A 1 159 ? 0.468 5.295 8.406 1.00 96.12 159 ILE A N 1
ATOM 1258 C CA . ILE A 1 159 ? -0.169 4.818 7.174 1.00 96.12 159 ILE A CA 1
ATOM 1259 C C . ILE A 1 159 ? -0.247 5.954 6.152 1.00 96.12 159 ILE A C 1
ATOM 1261 O O . ILE A 1 159 ? 0.140 5.742 5.008 1.00 96.12 159 ILE A O 1
ATOM 1265 N N . ASP A 1 160 ? -0.647 7.155 6.570 1.00 95.44 160 ASP A N 1
ATOM 1266 C CA . ASP A 1 160 ? -0.718 8.325 5.688 1.00 95.44 160 ASP A CA 1
ATOM 1267 C C . ASP A 1 160 ? 0.657 8.646 5.078 1.00 95.44 160 ASP A C 1
ATOM 1269 O O . ASP A 1 160 ? 0.790 8.768 3.863 1.00 95.44 160 ASP A O 1
ATOM 1273 N N . HIS A 1 161 ? 1.720 8.634 5.892 1.00 95.12 161 HIS A N 1
ATOM 1274 C CA . HIS A 1 161 ? 3.091 8.798 5.398 1.00 95.12 161 HIS A CA 1
ATOM 1275 C C . HIS A 1 161 ? 3.524 7.718 4.397 1.00 95.12 161 HIS A C 1
ATOM 1277 O O . HIS A 1 161 ? 4.281 8.004 3.469 1.00 95.12 161 HIS A O 1
ATOM 1283 N N . LEU A 1 162 ? 3.097 6.465 4.583 1.00 95.88 162 LEU A N 1
ATOM 1284 C CA . LEU A 1 162 ? 3.404 5.393 3.633 1.00 95.88 162 LEU A CA 1
ATOM 1285 C C . LEU A 1 162 ? 2.683 5.600 2.298 1.00 95.88 162 LEU A C 1
ATOM 1287 O O . LEU A 1 162 ? 3.274 5.325 1.256 1.00 95.88 162 LEU A O 1
ATOM 1291 N N . ILE A 1 163 ? 1.445 6.096 2.330 1.00 94.88 163 ILE A N 1
ATOM 1292 C CA . ILE A 1 163 ? 0.668 6.417 1.128 1.00 94.88 163 ILE A CA 1
ATOM 1293 C C . ILE A 1 163 ? 1.335 7.560 0.355 1.00 94.88 163 ILE A C 1
ATOM 1295 O O . ILE A 1 163 ? 1.547 7.431 -0.850 1.00 94.88 163 ILE A O 1
ATOM 1299 N N . ASP A 1 164 ? 1.732 8.633 1.041 1.00 94.81 164 ASP A N 1
ATOM 1300 C CA . ASP A 1 164 ? 2.415 9.769 0.411 1.00 94.81 164 ASP A CA 1
ATOM 1301 C C . ASP A 1 164 ? 3.731 9.341 -0.254 1.00 94.81 164 ASP A C 1
ATOM 1303 O O . ASP A 1 164 ? 4.006 9.698 -1.403 1.00 94.81 164 ASP A O 1
ATOM 1307 N N . ASN A 1 165 ? 4.522 8.516 0.440 1.00 95.56 165 ASN A N 1
ATOM 1308 C CA . ASN A 1 165 ? 5.768 7.983 -0.103 1.00 95.56 165 ASN A CA 1
ATOM 1309 C C . ASN A 1 165 ? 5.525 7.104 -1.341 1.00 95.56 165 ASN A C 1
ATOM 1311 O O . ASN A 1 165 ? 6.279 7.199 -2.307 1.00 95.56 165 ASN A O 1
ATOM 1315 N N . ASP A 1 166 ? 4.498 6.248 -1.336 1.00 95.94 166 ASP A N 1
ATOM 1316 C CA . ASP A 1 166 ? 4.163 5.387 -2.480 1.00 95.94 166 ASP A CA 1
ATOM 1317 C C . ASP A 1 166 ? 3.825 6.211 -3.734 1.00 95.94 166 ASP A C 1
ATOM 1319 O O . ASP A 1 166 ? 4.326 5.932 -4.827 1.00 95.94 166 ASP A O 1
ATOM 1323 N N . GLU A 1 167 ? 3.044 7.280 -3.578 1.00 95.12 167 GLU A N 1
ATOM 1324 C CA . GLU A 1 167 ? 2.718 8.193 -4.677 1.00 95.12 167 GLU A CA 1
ATOM 1325 C C . GLU A 1 167 ? 3.956 8.941 -5.200 1.00 95.12 167 GLU A C 1
ATOM 1327 O O . GLU A 1 167 ? 4.141 9.080 -6.417 1.00 95.12 167 GLU A O 1
ATOM 1332 N N . GLU A 1 168 ? 4.863 9.362 -4.314 1.00 96.00 168 GLU A N 1
ATOM 1333 C CA . GLU A 1 168 ? 6.139 9.957 -4.717 1.00 96.00 168 GLU A CA 1
ATOM 1334 C C . GLU A 1 168 ? 7.023 8.955 -5.478 1.00 96.00 168 GLU A C 1
ATOM 1336 O O . GLU A 1 168 ? 7.573 9.282 -6.537 1.00 96.00 168 GLU A O 1
ATOM 1341 N N . PHE A 1 169 ? 7.119 7.711 -5.000 1.00 95.56 169 PHE A N 1
ATOM 1342 C CA . PHE A 1 169 ? 7.875 6.658 -5.675 1.00 95.56 169 PHE A CA 1
ATOM 1343 C C . PHE A 1 169 ? 7.316 6.352 -7.062 1.00 95.56 169 PHE A C 1
ATOM 1345 O O . PHE A 1 169 ? 8.094 6.287 -8.017 1.00 95.56 169 PHE A O 1
ATOM 1352 N N . LYS A 1 170 ? 5.992 6.236 -7.218 1.00 96.00 170 LYS A N 1
ATOM 1353 C CA . LYS A 1 170 ? 5.355 6.051 -8.533 1.00 96.00 170 LYS A CA 1
ATOM 1354 C C . LYS A 1 170 ? 5.737 7.165 -9.496 1.00 96.00 170 LYS A C 1
ATOM 1356 O O . LYS A 1 170 ? 6.170 6.892 -10.615 1.00 96.00 170 LYS A O 1
ATOM 1361 N N . LYS A 1 171 ? 5.650 8.420 -9.049 1.00 96.06 171 LYS A N 1
ATOM 1362 C CA . LYS A 1 171 ? 6.030 9.579 -9.863 1.00 96.06 171 LYS A CA 1
ATOM 1363 C C . LYS A 1 171 ? 7.500 9.523 -10.277 1.00 96.06 171 LYS A C 1
ATOM 1365 O O . LYS A 1 171 ? 7.812 9.775 -11.443 1.00 96.06 171 LYS A O 1
ATOM 1370 N N . ASN A 1 172 ? 8.394 9.171 -9.356 1.00 96.06 172 ASN A N 1
ATOM 1371 C CA . ASN A 1 172 ? 9.821 9.035 -9.641 1.00 96.06 172 ASN A CA 1
ATOM 1372 C C . ASN A 1 172 ? 10.095 7.914 -10.655 1.00 96.06 172 ASN A C 1
ATOM 1374 O O . ASN A 1 172 ? 10.869 8.121 -11.592 1.00 96.06 172 ASN A O 1
ATOM 1378 N N . ILE A 1 173 ? 9.423 6.765 -10.533 1.00 96.31 173 ILE A N 1
ATOM 1379 C CA . ILE A 1 173 ? 9.527 5.653 -11.488 1.00 96.31 173 ILE A CA 1
ATOM 1380 C C . ILE A 1 173 ? 9.103 6.108 -12.886 1.00 96.31 173 ILE A C 1
ATOM 1382 O O . ILE A 1 173 ? 9.879 5.963 -13.829 1.00 96.31 173 ILE A O 1
ATOM 1386 N N . THR A 1 174 ? 7.933 6.740 -13.021 1.00 96.25 174 THR A N 1
ATOM 1387 C CA . THR A 1 174 ? 7.452 7.237 -14.319 1.00 96.25 174 THR A CA 1
ATOM 1388 C C . THR A 1 174 ? 8.419 8.255 -14.931 1.00 96.25 174 THR A C 1
ATOM 1390 O O . THR A 1 174 ? 8.692 8.226 -16.130 1.00 96.25 174 THR A O 1
ATOM 1393 N N . GLN A 1 175 ? 9.002 9.147 -14.124 1.00 96.44 175 GLN A N 1
ATOM 1394 C CA . GLN A 1 175 ? 10.008 10.091 -14.617 1.00 96.44 175 GLN A CA 1
ATOM 1395 C C . GLN A 1 175 ? 11.282 9.396 -15.107 1.00 96.44 175 GLN A C 1
ATOM 1397 O O . GLN A 1 175 ? 11.854 9.808 -16.122 1.00 96.44 175 GLN A O 1
ATOM 1402 N N . HIS A 1 176 ? 11.748 8.369 -14.399 1.00 96.38 176 HIS A N 1
ATOM 1403 C CA . HIS A 1 176 ? 12.908 7.592 -14.821 1.00 96.38 176 HIS A CA 1
ATOM 1404 C C . HIS A 1 176 ? 12.636 6.813 -16.106 1.00 96.38 176 HIS A C 1
ATOM 1406 O O . HIS A 1 176 ? 13.479 6.834 -17.000 1.00 96.38 176 HIS A O 1
ATOM 1412 N N . GLU A 1 177 ? 11.454 6.223 -16.250 1.00 97.00 177 GLU A N 1
ATOM 1413 C CA . GLU A 1 177 ? 11.031 5.525 -17.466 1.00 97.00 177 GLU A CA 1
ATOM 1414 C C . GLU A 1 177 ? 11.033 6.455 -18.690 1.00 97.00 177 GLU A C 1
ATOM 1416 O O . GLU A 1 177 ? 11.597 6.120 -19.736 1.00 97.00 177 GLU A O 1
ATOM 1421 N N . ILE A 1 178 ? 10.515 7.681 -18.539 1.00 96.12 178 ILE A N 1
ATOM 1422 C CA . ILE A 1 178 ? 10.562 8.707 -19.592 1.00 96.12 178 ILE A CA 1
ATOM 1423 C C . ILE A 1 178 ? 12.012 9.059 -19.954 1.00 96.12 178 ILE A C 1
ATOM 1425 O O . ILE A 1 178 ? 12.348 9.171 -21.136 1.00 96.12 178 ILE A O 1
ATOM 1429 N N . LYS A 1 179 ? 12.892 9.238 -18.959 1.00 96.56 179 LYS A N 1
ATOM 1430 C CA . LYS A 1 179 ? 14.312 9.555 -19.195 1.00 96.56 179 LYS A CA 1
ATOM 1431 C C . LYS A 1 179 ? 15.036 8.419 -19.915 1.00 96.56 179 LYS A C 1
ATOM 1433 O O . LYS A 1 179 ? 15.767 8.695 -20.863 1.00 96.56 179 LYS A O 1
ATOM 1438 N N . ILE A 1 180 ? 14.813 7.171 -19.502 1.00 95.88 180 ILE A N 1
ATOM 1439 C CA . ILE A 1 180 ? 15.390 5.980 -20.139 1.00 95.88 180 ILE A CA 1
ATOM 1440 C C . ILE A 1 180 ? 14.933 5.910 -21.593 1.00 95.88 180 ILE A C 1
ATOM 1442 O O . ILE A 1 180 ? 15.771 5.925 -22.489 1.00 95.88 180 ILE A O 1
ATOM 1446 N N . THR A 1 181 ? 13.624 5.988 -21.835 1.00 95.25 181 THR A N 1
ATOM 1447 C CA . THR A 1 181 ? 13.047 5.962 -23.187 1.00 95.25 181 THR A CA 1
ATOM 1448 C C . THR A 1 181 ? 13.617 7.076 -24.065 1.00 95.25 181 THR A C 1
ATOM 1450 O O . THR A 1 181 ? 13.913 6.881 -25.246 1.00 95.25 181 THR A O 1
ATOM 1453 N N . ARG A 1 182 ? 13.799 8.281 -23.510 1.00 95.62 182 ARG A N 1
ATOM 1454 C CA . ARG A 1 182 ? 14.417 9.397 -24.233 1.00 95.62 182 ARG A CA 1
ATOM 1455 C C . ARG A 1 182 ? 15.871 9.097 -24.590 1.00 95.62 182 ARG A C 1
ATOM 1457 O O . ARG A 1 182 ? 16.269 9.370 -25.720 1.00 95.62 182 ARG A O 1
ATOM 1464 N N . HIS A 1 183 ? 16.657 8.565 -23.658 1.00 94.44 183 HIS A N 1
ATOM 1465 C CA . HIS A 1 183 ? 18.044 8.192 -23.923 1.00 94.44 183 HIS A CA 1
ATOM 1466 C C . HIS A 1 183 ? 18.129 7.087 -24.973 1.00 94.44 183 HIS A C 1
ATOM 1468 O O . HIS A 1 183 ? 18.857 7.257 -25.944 1.00 94.44 183 HIS A O 1
ATOM 1474 N N . GLU A 1 184 ? 17.340 6.022 -24.851 1.00 91.88 184 GLU A N 1
ATOM 1475 C CA . GLU A 1 184 ? 17.269 4.946 -25.846 1.00 91.88 184 GLU A CA 1
ATOM 1476 C C . GLU A 1 184 ? 16.953 5.495 -27.239 1.00 91.88 184 GLU A C 1
ATOM 1478 O O . GLU A 1 184 ? 17.643 5.175 -28.205 1.00 91.88 184 GLU A O 1
ATOM 1483 N N . ASN A 1 185 ? 15.983 6.409 -27.344 1.00 91.94 185 ASN A N 1
ATOM 1484 C CA . ASN A 1 185 ? 15.674 7.079 -28.605 1.00 91.94 185 ASN A CA 1
ATOM 1485 C C . ASN A 1 185 ? 16.862 7.879 -29.158 1.00 91.94 185 ASN A C 1
ATOM 1487 O O . ASN A 1 185 ? 17.108 7.822 -30.360 1.00 91.94 185 ASN A O 1
ATOM 1491 N N . ILE A 1 186 ? 17.595 8.620 -28.321 1.00 94.25 186 ILE A N 1
ATOM 1492 C CA . ILE A 1 186 ? 18.787 9.370 -28.751 1.00 94.25 186 ILE A CA 1
ATOM 1493 C C . ILE A 1 186 ? 19.877 8.407 -29.235 1.00 94.25 186 ILE A C 1
ATOM 1495 O O . ILE A 1 186 ? 20.473 8.637 -30.287 1.00 94.25 186 ILE A O 1
ATOM 1499 N N . PHE A 1 187 ? 20.121 7.311 -28.515 1.00 91.31 187 PHE A N 1
ATOM 1500 C CA . PHE A 1 187 ? 21.116 6.324 -28.921 1.00 91.31 187 PHE A CA 1
ATOM 1501 C C . PHE A 1 187 ? 20.750 5.668 -30.253 1.00 91.31 187 PHE A C 1
ATOM 1503 O O . PHE A 1 187 ? 21.565 5.667 -31.171 1.00 91.31 187 PHE A O 1
ATOM 1510 N N . ILE A 1 188 ? 19.516 5.183 -30.391 1.00 88.50 188 ILE A N 1
ATOM 1511 C CA . ILE A 1 188 ? 19.061 4.457 -31.582 1.00 88.50 188 ILE A CA 1
ATOM 1512 C C . ILE A 1 188 ? 18.939 5.376 -32.801 1.00 88.50 188 ILE A C 1
ATOM 1514 O O . ILE A 1 188 ? 19.296 4.971 -33.902 1.00 88.50 188 ILE A O 1
ATOM 1518 N N . LYS A 1 189 ? 18.431 6.602 -32.633 1.00 90.06 189 LYS A N 1
ATOM 1519 C CA . LYS A 1 189 ? 18.119 7.488 -33.769 1.00 90.06 189 LYS A CA 1
ATOM 1520 C C . LYS A 1 189 ? 19.250 8.427 -34.157 1.00 90.06 189 LYS A C 1
ATOM 1522 O O . LYS A 1 189 ? 19.230 8.928 -35.275 1.00 90.06 189 LYS A O 1
ATOM 1527 N N . LEU A 1 190 ? 20.186 8.704 -33.251 1.00 93.44 190 LEU A N 1
ATOM 1528 C CA . LEU A 1 190 ? 21.246 9.679 -33.492 1.00 93.44 190 LEU A CA 1
ATOM 1529 C C . LEU A 1 190 ? 22.632 9.064 -33.322 1.00 93.44 190 LEU A C 1
ATOM 1531 O O . LEU A 1 190 ? 23.384 8.999 -34.287 1.00 93.44 190 LEU A O 1
ATOM 1535 N N . ILE A 1 191 ? 22.968 8.586 -32.121 1.00 93.25 191 ILE A N 1
ATOM 1536 C CA . ILE A 1 191 ? 24.354 8.201 -31.809 1.00 93.25 191 ILE A CA 1
ATOM 1537 C C . ILE A 1 191 ? 24.795 6.982 -32.628 1.00 93.25 191 ILE A C 1
ATOM 1539 O O . ILE A 1 191 ? 25.856 7.023 -33.245 1.00 93.25 191 ILE A O 1
ATOM 1543 N N . LEU A 1 192 ? 23.996 5.911 -32.664 1.00 91.25 192 LEU A N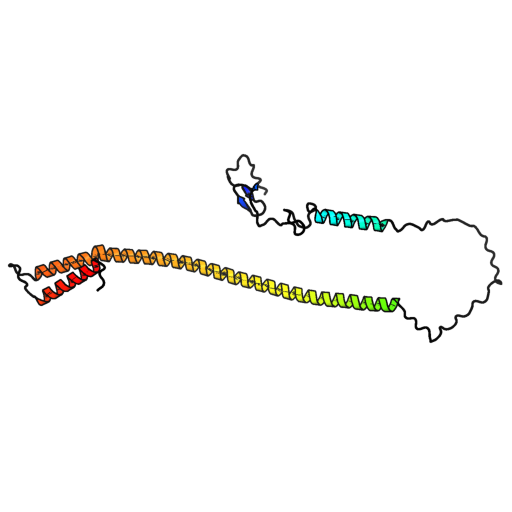 1
ATOM 1544 C CA . LEU A 1 192 ? 24.353 4.692 -33.394 1.00 91.25 192 LEU A CA 1
ATOM 1545 C C . LEU A 1 192 ? 24.448 4.930 -34.914 1.00 91.25 192 LEU A C 1
ATOM 1547 O O . LEU A 1 192 ? 25.474 4.551 -35.482 1.00 91.25 192 LEU A O 1
ATOM 1551 N N . PRO A 1 193 ? 23.483 5.607 -35.575 1.00 91.00 193 PRO A N 1
ATOM 1552 C CA . PRO A 1 193 ? 23.618 5.974 -36.986 1.00 91.00 193 PRO A CA 1
ATOM 1553 C C . PRO A 1 193 ? 24.844 6.846 -37.275 1.00 91.00 193 PRO A C 1
ATOM 1555 O O . PRO A 1 193 ? 25.571 6.574 -38.227 1.00 91.00 193 PRO A O 1
ATOM 1558 N N . MET A 1 194 ? 25.128 7.845 -36.430 1.00 94.06 194 MET A N 1
ATOM 1559 C CA . MET A 1 194 ? 26.314 8.692 -36.598 1.00 94.06 194 MET A CA 1
ATOM 1560 C C . MET A 1 194 ? 27.615 7.887 -36.515 1.00 94.06 194 MET A C 1
ATOM 1562 O O . MET A 1 194 ? 28.525 8.101 -37.314 1.00 94.06 194 MET A O 1
ATOM 1566 N N . LEU A 1 195 ? 27.724 6.953 -35.567 1.00 92.81 195 LEU A N 1
ATOM 1567 C CA . LEU A 1 195 ? 28.906 6.097 -35.439 1.00 92.81 195 LEU A CA 1
ATOM 1568 C C . LEU A 1 195 ? 29.066 5.154 -36.639 1.00 92.81 195 LEU A C 1
ATOM 1570 O O . LEU A 1 195 ? 30.190 4.942 -37.099 1.00 92.81 195 LEU A O 1
ATOM 1574 N N . ASP A 1 196 ? 27.964 4.627 -37.177 1.00 90.31 196 ASP A N 1
ATOM 1575 C CA . ASP A 1 196 ? 27.995 3.818 -38.396 1.00 90.31 196 ASP A CA 1
ATOM 1576 C C . ASP A 1 196 ? 28.478 4.638 -39.605 1.00 90.31 196 ASP A C 1
ATOM 1578 O O . ASP A 1 196 ? 29.390 4.207 -40.316 1.00 90.31 196 ASP A O 1
ATOM 1582 N N . GLU A 1 197 ? 27.964 5.856 -39.797 1.00 91.94 197 GLU A N 1
ATOM 1583 C CA . GLU A 1 197 ? 28.417 6.765 -40.859 1.00 91.94 197 GLU A CA 1
ATOM 1584 C C . GLU A 1 197 ? 29.902 7.122 -40.734 1.00 91.94 197 GLU A C 1
ATOM 1586 O O . GLU A 1 197 ? 30.640 7.034 -41.719 1.00 91.94 197 GLU A O 1
ATOM 1591 N N . ILE A 1 198 ? 30.376 7.441 -39.525 1.00 93.25 198 ILE A N 1
ATOM 1592 C CA . ILE A 1 198 ? 31.800 7.700 -39.267 1.00 93.25 198 ILE A CA 1
ATOM 1593 C C . ILE A 1 198 ? 32.635 6.463 -39.614 1.00 93.25 198 ILE A C 1
ATOM 1595 O O . ILE A 1 198 ? 33.665 6.583 -40.278 1.00 93.25 198 ILE A O 1
ATOM 1599 N N . SER A 1 199 ? 32.190 5.260 -39.234 1.00 91.06 199 SER A N 1
ATOM 1600 C CA . SER A 1 199 ? 32.902 4.018 -39.561 1.00 91.06 199 SER A CA 1
ATOM 1601 C C . SER A 1 199 ? 33.021 3.804 -41.075 1.00 91.06 199 SER A C 1
ATOM 1603 O O . SER A 1 199 ? 34.068 3.376 -41.574 1.00 91.06 199 SER A O 1
ATOM 1605 N N . LYS A 1 200 ? 31.952 4.106 -41.827 1.00 89.94 200 LYS A N 1
ATOM 1606 C CA . LYS A 1 200 ? 31.919 4.020 -43.293 1.00 89.94 200 LYS A CA 1
ATOM 1607 C C . LYS A 1 200 ? 32.876 5.031 -43.904 1.00 89.94 200 LYS A C 1
ATOM 1609 O O . LYS A 1 200 ? 33.688 4.652 -44.742 1.00 89.94 200 LYS A O 1
ATOM 1614 N N . TYR A 1 201 ? 32.851 6.272 -43.428 1.00 93.44 201 TYR A N 1
ATOM 1615 C CA . TYR A 1 201 ? 33.752 7.324 -43.886 1.00 93.44 201 TYR A CA 1
ATOM 1616 C C . TYR A 1 201 ? 35.230 6.973 -43.657 1.00 93.44 201 TYR A C 1
ATOM 1618 O O . TYR A 1 201 ? 36.037 7.063 -44.581 1.00 93.44 201 TYR A O 1
ATOM 1626 N N . LEU A 1 202 ? 35.581 6.484 -42.463 1.00 91.38 202 LEU A N 1
ATOM 1627 C CA . LEU A 1 202 ? 36.944 6.037 -42.157 1.00 91.38 202 LEU A CA 1
ATOM 1628 C C . LEU A 1 202 ? 37.380 4.857 -43.036 1.00 91.38 202 LEU A C 1
ATOM 1630 O O . LEU A 1 202 ? 38.533 4.808 -43.456 1.00 91.38 202 LEU A O 1
ATOM 1634 N N . SER A 1 203 ? 36.459 3.940 -43.361 1.00 88.69 203 SER A N 1
ATOM 1635 C CA . SER A 1 203 ? 36.747 2.837 -44.291 1.00 88.69 203 SER A CA 1
ATOM 1636 C C . SER A 1 203 ? 37.087 3.360 -45.687 1.00 88.69 203 SER A C 1
ATOM 1638 O O . SER A 1 203 ? 38.019 2.866 -46.305 1.00 88.69 203 SER A O 1
ATOM 1640 N N . VAL A 1 204 ? 36.361 4.375 -46.172 1.00 90.31 204 VAL A N 1
ATOM 1641 C CA . VAL A 1 204 ? 36.610 4.992 -47.486 1.00 90.31 204 VAL A CA 1
ATOM 1642 C C . VAL A 1 204 ? 37.962 5.707 -47.512 1.00 90.31 204 VAL A C 1
ATOM 1644 O O . VAL A 1 204 ? 38.713 5.545 -48.470 1.00 90.31 204 VAL A O 1
ATOM 1647 N N . ILE A 1 205 ? 38.317 6.447 -46.457 1.00 90.62 205 ILE A N 1
ATOM 1648 C CA . ILE A 1 205 ? 39.639 7.094 -46.363 1.00 90.62 205 ILE A CA 1
ATOM 1649 C C . ILE A 1 205 ? 40.768 6.061 -46.415 1.00 90.62 205 ILE A C 1
ATOM 1651 O O . ILE A 1 205 ? 41.811 6.322 -47.007 1.00 90.62 205 ILE A O 1
ATOM 1655 N N . ASN A 1 206 ? 40.558 4.886 -45.823 1.00 89.81 206 ASN A N 1
ATOM 1656 C CA . ASN A 1 206 ? 41.546 3.815 -45.778 1.00 89.81 206 ASN A CA 1
ATOM 1657 C C . ASN A 1 206 ? 41.607 2.963 -47.063 1.00 89.81 206 ASN A C 1
ATOM 1659 O O . ASN A 1 206 ? 42.190 1.876 -47.065 1.00 89.81 206 ASN A O 1
ATOM 1663 N N . THR A 1 207 ? 41.008 3.431 -48.160 1.00 90.31 207 THR A N 1
ATOM 1664 C CA . THR A 1 207 ? 41.085 2.769 -49.468 1.00 90.31 207 THR A CA 1
ATOM 1665 C C . THR A 1 207 ? 41.838 3.621 -50.480 1.00 90.31 207 THR A C 1
ATOM 1667 O O . THR A 1 207 ? 41.683 4.840 -50.542 1.00 90.31 207 THR A O 1
ATOM 1670 N N . ASP A 1 208 ? 42.681 2.976 -51.283 1.00 87.44 208 ASP A N 1
ATOM 1671 C CA . ASP A 1 208 ? 43.368 3.616 -52.395 1.00 87.44 208 ASP A CA 1
ATOM 1672 C C . ASP A 1 208 ? 42.414 3.842 -53.587 1.00 87.44 208 ASP A C 1
ATOM 1674 O O . ASP A 1 208 ? 41.280 3.360 -53.632 1.00 87.44 208 ASP A O 1
ATOM 1678 N N . LYS A 1 209 ? 42.886 4.554 -54.617 1.00 83.75 209 LYS A N 1
ATOM 1679 C CA . LYS A 1 209 ? 42.092 4.835 -55.831 1.00 83.75 209 LYS A CA 1
ATOM 1680 C C . LYS A 1 209 ? 41.702 3.580 -56.633 1.00 83.75 209 LYS A C 1
ATOM 1682 O O . LYS A 1 209 ? 40.906 3.690 -57.562 1.00 83.75 209 LYS A O 1
ATOM 1687 N N . LYS A 1 210 ? 42.289 2.420 -56.326 1.00 84.88 210 LYS A N 1
ATOM 1688 C CA . LYS A 1 210 ? 42.025 1.114 -56.943 1.00 84.88 210 LYS A CA 1
ATOM 1689 C C . LYS A 1 210 ? 41.184 0.199 -56.033 1.00 84.88 210 LYS A C 1
ATOM 1691 O O . LYS A 1 210 ? 40.912 -0.930 -56.428 1.00 84.88 210 LYS A O 1
ATOM 1696 N N . GLY A 1 211 ? 40.754 0.676 -54.860 1.00 81.62 211 GLY A N 1
ATOM 1697 C CA . GLY A 1 211 ? 39.976 -0.079 -53.874 1.00 81.62 211 GLY A CA 1
ATOM 1698 C C . GLY A 1 211 ? 40.803 -0.980 -52.946 1.00 81.62 211 GLY A C 1
ATOM 1699 O O . GLY A 1 211 ? 40.227 -1.766 -52.199 1.00 81.62 211 GLY A O 1
ATOM 1700 N N . GLY A 1 212 ? 42.133 -0.891 -52.981 1.00 83.19 212 GLY A N 1
ATOM 1701 C CA . GLY A 1 212 ? 43.035 -1.593 -52.071 1.00 83.19 212 GLY A CA 1
ATOM 1702 C C . GLY A 1 212 ? 43.082 -0.936 -50.691 1.00 83.19 212 GLY A C 1
ATOM 1703 O O . GLY A 1 212 ? 43.041 0.286 -50.573 1.00 83.19 212 GLY A O 1
ATOM 1704 N N . THR A 1 213 ? 43.168 -1.741 -49.635 1.00 89.75 213 THR A N 1
ATOM 1705 C CA . THR A 1 213 ? 43.309 -1.244 -48.259 1.00 89.75 213 THR A CA 1
ATOM 1706 C C . THR A 1 213 ? 44.693 -0.625 -48.051 1.00 89.75 213 THR A C 1
ATOM 1708 O O . THR A 1 213 ? 45.699 -1.272 -48.336 1.00 89.75 213 THR A O 1
ATOM 1711 N N . LEU A 1 214 ? 44.742 0.611 -47.546 1.00 89.50 214 LEU A N 1
ATOM 1712 C CA . LEU A 1 214 ? 45.990 1.330 -47.267 1.00 89.50 214 LEU A CA 1
ATOM 1713 C C . LEU A 1 214 ? 46.668 0.815 -45.990 1.00 89.50 214 LEU A C 1
ATOM 1715 O O . LEU A 1 214 ? 47.864 0.542 -46.000 1.00 89.50 214 LEU A O 1
ATOM 1719 N N . ASP A 1 215 ? 45.895 0.645 -44.915 1.00 92.81 215 ASP A N 1
ATOM 1720 C CA . ASP A 1 215 ? 46.340 0.082 -43.638 1.00 92.81 215 ASP A CA 1
ATOM 1721 C C . ASP A 1 215 ? 45.404 -1.061 -43.207 1.00 92.81 215 ASP A C 1
ATOM 1723 O O . ASP A 1 215 ? 44.228 -0.857 -42.884 1.00 92.81 215 ASP A O 1
ATOM 1727 N N . ALA A 1 216 ? 45.923 -2.290 -43.234 1.00 89.81 216 ALA A N 1
ATOM 1728 C CA . ALA A 1 216 ? 45.160 -3.493 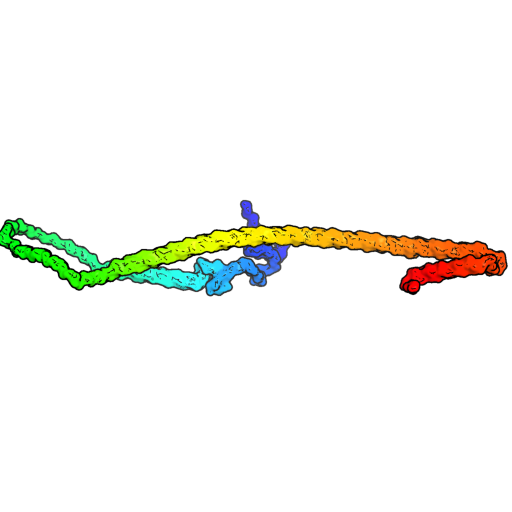-42.916 1.00 89.81 216 ALA A CA 1
ATOM 1729 C C . ALA A 1 216 ? 44.784 -3.592 -41.427 1.00 89.81 216 ALA A C 1
ATOM 1731 O O . ALA A 1 216 ? 43.687 -4.061 -41.107 1.00 89.81 216 ALA A O 1
ATOM 1732 N N . ASP A 1 217 ? 45.646 -3.117 -40.526 1.00 91.81 217 ASP A N 1
ATOM 1733 C CA . ASP A 1 217 ? 45.399 -3.154 -39.084 1.00 91.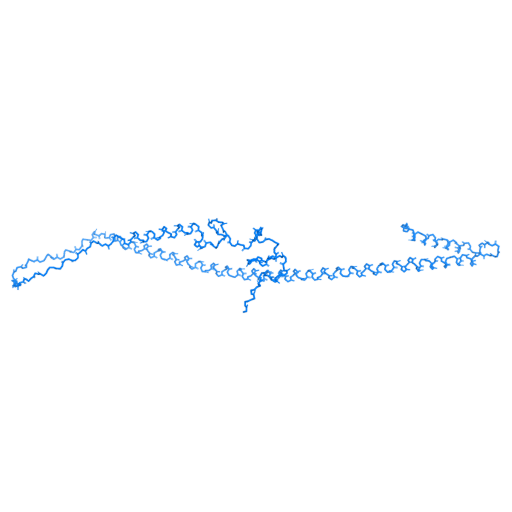81 217 ASP A CA 1
ATOM 1734 C C . ASP A 1 217 ? 44.322 -2.134 -38.712 1.00 91.81 217 ASP A C 1
ATOM 1736 O O . ASP A 1 217 ? 43.371 -2.449 -37.987 1.00 91.81 217 ASP A O 1
ATOM 1740 N N . PHE A 1 218 ? 44.393 -0.936 -39.294 1.00 89.88 218 PHE A N 1
ATOM 1741 C CA . PHE A 1 218 ? 43.350 0.073 -39.143 1.00 89.88 218 PHE A CA 1
ATOM 1742 C C . PHE A 1 218 ? 42.003 -0.410 -39.704 1.00 89.88 218 PHE A C 1
ATOM 1744 O O . PHE A 1 218 ? 40.962 -0.250 -39.057 1.00 89.88 218 PHE A O 1
ATOM 1751 N N . GLN A 1 219 ? 42.006 -1.096 -40.852 1.00 91.19 219 GLN A N 1
ATOM 1752 C CA . GLN A 1 219 ? 40.789 -1.679 -41.422 1.00 91.19 219 GLN A CA 1
ATOM 1753 C C . GLN A 1 219 ? 40.183 -2.758 -40.517 1.00 91.19 219 GLN A C 1
ATOM 1755 O O . GLN A 1 219 ? 38.960 -2.823 -40.360 1.00 91.19 219 GLN A O 1
ATOM 1760 N N . ALA A 1 220 ? 41.019 -3.593 -39.896 1.00 90.38 220 ALA A N 1
ATOM 1761 C CA . ALA A 1 220 ? 40.570 -4.603 -38.947 1.00 90.38 220 ALA A CA 1
ATOM 1762 C C . ALA A 1 220 ? 39.900 -3.967 -37.717 1.00 90.38 220 ALA A C 1
ATOM 1764 O O . ALA A 1 220 ? 38.872 -4.470 -37.256 1.00 90.38 220 ALA A O 1
ATOM 1765 N N . ILE A 1 221 ? 40.425 -2.843 -37.218 1.00 91.94 221 ILE A N 1
ATOM 1766 C CA . ILE A 1 221 ? 39.824 -2.084 -36.110 1.00 91.94 221 ILE A CA 1
ATOM 1767 C C . ILE A 1 221 ? 38.456 -1.517 -36.515 1.00 91.94 221 ILE A C 1
ATOM 1769 O O . ILE A 1 221 ? 37.484 -1.704 -35.782 1.00 91.94 221 ILE A O 1
ATOM 1773 N N . ILE A 1 222 ? 38.339 -0.892 -37.693 1.00 91.38 222 ILE A N 1
ATOM 1774 C CA . ILE A 1 222 ? 37.057 -0.354 -38.185 1.00 91.38 222 ILE A CA 1
ATOM 1775 C C . ILE A 1 222 ? 36.009 -1.459 -38.335 1.00 91.38 222 ILE A C 1
ATOM 1777 O O . ILE A 1 222 ? 34.866 -1.295 -37.905 1.00 91.38 222 ILE A O 1
ATOM 1781 N N . ASN A 1 223 ? 36.397 -2.606 -38.891 1.00 88.56 223 ASN A N 1
ATOM 1782 C CA . ASN A 1 223 ? 35.493 -3.740 -39.055 1.00 88.56 223 ASN A CA 1
ATOM 1783 C C . ASN A 1 223 ? 35.024 -4.295 -37.701 1.00 88.56 223 ASN A C 1
ATOM 1785 O O . ASN A 1 223 ? 33.841 -4.593 -37.550 1.00 88.56 223 ASN A O 1
ATOM 1789 N N . ARG A 1 224 ? 35.904 -4.371 -36.691 1.00 89.75 224 ARG A N 1
ATOM 1790 C CA . ARG A 1 224 ? 35.505 -4.750 -35.324 1.00 89.75 224 ARG A CA 1
ATOM 1791 C C . ARG A 1 224 ? 34.500 -3.764 -34.732 1.00 89.75 224 ARG A C 1
ATOM 1793 O O . ARG A 1 224 ? 33.498 -4.206 -34.179 1.00 89.75 224 ARG A O 1
ATOM 1800 N N . MET A 1 225 ? 34.728 -2.457 -34.880 1.00 88.69 225 MET A N 1
ATOM 1801 C CA . MET A 1 225 ? 33.784 -1.436 -34.402 1.00 88.69 225 MET A CA 1
ATOM 1802 C C . MET A 1 225 ? 32.415 -1.570 -35.078 1.00 88.69 225 MET A C 1
ATOM 1804 O O . MET A 1 225 ? 31.393 -1.500 -34.401 1.00 88.69 225 MET A O 1
ATOM 1808 N N . ARG A 1 226 ? 32.376 -1.829 -36.391 1.00 88.38 226 ARG A N 1
ATOM 1809 C CA . ARG A 1 226 ? 31.119 -2.023 -37.129 1.00 88.38 226 ARG A CA 1
ATOM 1810 C C . ARG A 1 226 ? 30.350 -3.257 -36.651 1.00 88.38 226 ARG A C 1
ATOM 1812 O O . ARG A 1 226 ? 29.158 -3.154 -36.391 1.00 88.38 226 ARG A O 1
ATOM 1819 N N . VAL A 1 227 ? 31.033 -4.384 -36.439 1.00 88.62 227 VAL A N 1
ATOM 1820 C CA . VAL A 1 227 ? 30.413 -5.603 -35.883 1.00 88.62 227 VAL A CA 1
ATOM 1821 C C . VAL A 1 227 ? 29.851 -5.351 -34.480 1.00 88.62 227 VAL A C 1
ATOM 1823 O O . VAL A 1 227 ? 28.757 -5.808 -34.155 1.00 88.62 227 VAL A O 1
ATOM 1826 N N . GLN A 1 228 ? 30.560 -4.591 -33.642 1.00 87.88 228 GLN A N 1
ATOM 1827 C CA . GLN A 1 228 ? 30.056 -4.218 -32.318 1.00 87.88 228 GLN A CA 1
ATOM 1828 C C . GLN A 1 228 ? 28.811 -3.322 -32.407 1.00 87.88 228 GLN A C 1
ATOM 1830 O O . GLN A 1 228 ? 27.849 -3.557 -31.678 1.00 87.88 228 GLN A O 1
ATOM 1835 N N . LEU A 1 229 ? 28.785 -2.345 -33.318 1.00 87.88 229 LEU A N 1
ATOM 1836 C CA . LEU A 1 229 ? 27.616 -1.488 -33.556 1.00 87.88 229 LEU A CA 1
ATOM 1837 C C . LEU A 1 229 ? 26.404 -2.285 -34.066 1.00 87.88 229 LEU A C 1
ATOM 1839 O O . LEU A 1 229 ? 25.283 -2.052 -33.609 1.00 87.88 229 LEU A O 1
ATOM 1843 N N . GLU A 1 230 ? 26.619 -3.251 -34.962 1.00 85.31 230 GLU A N 1
ATOM 1844 C CA . GLU A 1 230 ? 25.578 -4.162 -35.458 1.00 85.31 230 GLU A CA 1
ATOM 1845 C C . GLU A 1 230 ? 25.018 -5.059 -34.347 1.00 85.31 230 GLU A C 1
ATOM 1847 O O . GLU A 1 230 ? 23.805 -5.243 -34.243 1.00 85.31 230 GLU A O 1
ATOM 1852 N N . ASN A 1 231 ? 25.874 -5.577 -33.463 1.00 85.94 231 ASN A N 1
ATOM 1853 C CA . ASN A 1 231 ? 25.427 -6.380 -32.325 1.00 85.94 231 ASN A CA 1
ATOM 1854 C C . ASN A 1 231 ? 24.563 -5.562 -31.354 1.00 85.94 231 ASN A C 1
ATOM 1856 O O . ASN A 1 231 ? 23.520 -6.045 -30.910 1.00 85.94 231 ASN A O 1
ATOM 1860 N N . VAL A 1 232 ? 24.947 -4.308 -31.086 1.00 83.62 232 VAL A N 1
ATOM 1861 C CA . VAL A 1 232 ? 24.177 -3.384 -30.235 1.00 83.62 232 VAL A CA 1
ATOM 1862 C C . VAL A 1 232 ? 22.828 -3.041 -30.864 1.00 83.62 232 VAL A C 1
ATOM 1864 O O . VAL A 1 232 ? 21.809 -3.090 -30.183 1.00 83.62 232 VAL A O 1
ATOM 1867 N N . THR A 1 233 ? 22.785 -2.745 -32.164 1.00 78.88 233 THR A N 1
ATOM 1868 C CA . THR A 1 233 ? 21.520 -2.445 -32.862 1.00 78.88 233 THR A CA 1
ATOM 1869 C C . THR A 1 233 ? 20.593 -3.657 -32.969 1.00 78.88 233 THR A C 1
ATOM 1871 O O . THR A 1 233 ? 19.376 -3.492 -32.968 1.00 78.88 233 THR A O 1
ATOM 1874 N N . GLN A 1 234 ? 21.138 -4.875 -33.016 1.00 80.75 234 GLN A N 1
ATOM 1875 C CA . GLN A 1 234 ? 20.363 -6.119 -33.060 1.00 80.75 234 GLN A CA 1
ATOM 1876 C C . GLN A 1 234 ? 20.030 -6.692 -31.670 1.00 80.75 234 GLN A C 1
ATOM 1878 O O . GLN A 1 234 ? 19.495 -7.799 -31.594 1.00 80.75 234 GLN A O 1
ATOM 1883 N N . ASN A 1 235 ? 20.337 -5.979 -30.575 1.00 70.75 235 ASN A N 1
ATOM 1884 C CA . ASN A 1 235 ? 20.191 -6.467 -29.194 1.00 70.75 235 ASN A CA 1
ATOM 1885 C C . ASN A 1 235 ? 20.855 -7.839 -28.947 1.00 70.75 235 ASN A C 1
ATOM 1887 O O . ASN A 1 235 ? 20.445 -8.599 -28.065 1.00 70.75 235 ASN A O 1
ATOM 1891 N N . LYS A 1 236 ? 21.892 -8.181 -29.716 1.00 67.50 236 LYS A N 1
ATOM 1892 C CA . LYS A 1 236 ? 22.670 -9.401 -29.502 1.00 67.50 236 LYS A CA 1
ATOM 1893 C C . LYS A 1 236 ? 23.665 -9.125 -28.382 1.00 67.50 236 LYS A C 1
ATOM 1895 O O . LYS A 1 236 ? 24.469 -8.200 -28.478 1.00 67.50 236 LYS A O 1
ATOM 1900 N N . LYS A 1 237 ? 23.581 -9.901 -27.296 1.00 51.78 237 LYS A N 1
ATOM 1901 C CA . LYS A 1 237 ? 24.556 -9.818 -26.200 1.00 51.78 237 LYS A CA 1
ATOM 1902 C C . LYS A 1 237 ? 25.963 -10.088 -26.745 1.00 51.78 237 LYS A C 1
ATOM 1904 O O . LYS A 1 237 ? 26.128 -10.990 -27.565 1.00 51.78 237 LYS A O 1
ATOM 1909 N N . PHE A 1 238 ? 26.911 -9.277 -26.280 1.00 47.66 238 PHE A N 1
ATOM 1910 C CA . PHE A 1 238 ? 28.347 -9.456 -26.486 1.00 47.66 238 PHE A CA 1
ATOM 1911 C C . PHE A 1 238 ? 28.840 -10.784 -25.913 1.00 47.66 238 PHE A C 1
ATOM 1913 O O . PHE A 1 238 ? 28.332 -11.175 -24.834 1.00 47.66 238 PHE A O 1
#